Protein AF-A0A9D2WM11-F1 (afdb_monomer)

Solvent-accessible surface area (bac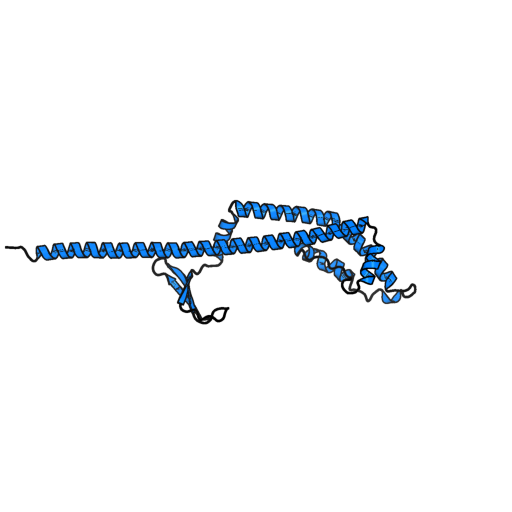kbone atoms only — not comparable to full-atom values): 12790 Å² total; per-residue (Å²): 104,52,80,44,81,44,68,41,89,74,78,63,49,45,27,35,32,35,35,42,47,50,98,88,66,50,81,42,75,69,52,72,43,78,56,76,57,69,71,60,51,52,54,38,27,53,57,52,47,64,35,73,70,47,42,52,51,52,52,51,50,52,53,50,48,51,54,40,52,53,52,40,59,74,30,42,64,38,42,53,51,50,50,53,53,45,52,53,54,48,51,58,70,77,39,68,96,84,68,81,86,62,80,75,81,69,75,61,62,60,59,70,64,62,78,42,76,66,65,41,75,77,62,36,64,68,83,72,71,93,41,85,89,38,67,68,59,44,52,53,49,60,69,71,47,55,66,69,46,50,54,40,35,51,50,36,52,48,38,33,54,51,47,37,50,53,50,51,53,49,53,51,50,53,50,51,36,49,52,51,28,53,51,50,53,47,52,49,53,54,49,52,51,52,53,39,50,51,53,50,52,51,53,52,53,52,52,52,52,52,50,51,52,52,50,51,56,53,54,53,69,76,55,71,83,125

Secondary structure (DSSP, 8-state):
-EEEEEE-TTT--EEEEEEEE-TTS-EEEEEEEE---HHHHHHHHHHHHTSHHHHHHHHHHHHHHHHHHHHHHHHHHHHHHHHHHHHHHHHHHHS-TT-GGGTTS-TTSHHHHSTTTTHHHHHT-----TTTT-HHHHHHHHHHS-HHHHHHHHHHHHHHHHHHHHHHHHHHHHHHHHHHHHHHHHHHHHHHHHHHHHHHHHHHHHHHHHHHHHHHHHHHHH----

Radius of gyration: 34.65 Å; Cα contacts (8 Å, |Δi|>4): 152; chains: 1; bounding box: 65×34×129 Å

Mean predicted aligned error: 13.16 Å

Sequence (226 aa):
MLIEHKRDRLNGQWWTVSYGKDANGEFISGVEKPYFSQQYIENQEILVKNRPEFRKKINSLNQSIEKTNQRIKELSEFHHTFNSITAREYNNWVSPPGTYDRLLDGLTWTTCVDNDADSRWESGRMPQLPYKKEPELSLFLMSIVPKEILDKENAYRRCFTTLANIRTENNQLEQEINEIAKQELNQYAYSARKGATIAWFSLVAVSFLCGGLYFKKYSTLKNPRT

Organism: NCBI:txid182264

Structure (mmCIF, N/CA/C/O backbone):
data_AF-A0A9D2WM11-F1
#
_entry.id   AF-A0A9D2WM11-F1
#
loop_
_atom_site.group_PDB
_atom_site.id
_atom_site.type_symbol
_atom_site.label_atom_id
_atom_site.label_alt_id
_atom_site.label_comp_id
_atom_site.label_asym_id
_atom_site.label_entity_id
_atom_site.label_seq_id
_atom_site.pdbx_PDB_ins_code
_atom_site.Cartn_x
_atom_site.Cartn_y
_atom_site.Cartn_z
_atom_site.occupancy
_atom_site.B_iso_or_equiv
_atom_site.auth_seq_id
_atom_site.auth_comp_id
_atom_site.auth_asym_id
_atom_site.auth_atom_id
_atom_site.pdbx_PDB_model_num
ATOM 1 N N . MET A 1 1 ? -24.058 -16.857 5.114 1.00 79.00 1 MET A N 1
ATOM 2 C CA . MET A 1 1 ? -23.625 -16.140 6.328 1.00 79.00 1 MET A CA 1
ATOM 3 C C . MET A 1 1 ? -24.675 -15.087 6.642 1.00 79.00 1 MET A C 1
ATOM 5 O O . MET A 1 1 ? -25.017 -14.328 5.745 1.00 79.00 1 MET A O 1
ATOM 9 N N . LEU A 1 2 ? -25.241 -15.104 7.849 1.00 82.94 2 LEU A N 1
ATOM 10 C CA . LEU A 1 2 ? -26.156 -14.075 8.347 1.00 82.94 2 LEU A CA 1
ATOM 11 C C . LEU A 1 2 ? -25.335 -13.035 9.117 1.00 82.94 2 LEU A C 1
ATOM 13 O O . LEU A 1 2 ? -24.463 -13.403 9.907 1.00 82.94 2 LEU A O 1
ATOM 17 N N . ILE A 1 3 ? -25.608 -11.757 8.864 1.00 84.69 3 ILE A N 1
ATOM 18 C CA . ILE A 1 3 ? -24.939 -10.626 9.503 1.00 84.69 3 ILE A CA 1
ATOM 19 C C . ILE A 1 3 ? -26.008 -9.751 10.149 1.00 84.69 3 ILE A C 1
ATOM 21 O O . ILE A 1 3 ? -26.892 -9.246 9.462 1.00 84.69 3 ILE A O 1
ATOM 25 N N . GLU A 1 4 ? -25.912 -9.567 11.460 1.00 88.88 4 GLU A N 1
ATOM 26 C CA . GLU A 1 4 ? -26.788 -8.683 12.225 1.00 88.88 4 GLU A CA 1
ATOM 27 C C . GLU A 1 4 ? -25.997 -7.503 12.786 1.00 88.88 4 GLU A C 1
ATOM 29 O O . GLU A 1 4 ? -24.820 -7.629 13.127 1.00 88.88 4 GLU A O 1
ATOM 34 N N . HIS A 1 5 ? -26.650 -6.350 12.923 1.00 86.62 5 HIS A N 1
ATOM 35 C CA . HIS A 1 5 ? -26.060 -5.177 13.556 1.00 86.62 5 HIS A CA 1
ATOM 36 C C . HIS A 1 5 ? -26.697 -4.940 14.920 1.00 86.62 5 HIS A C 1
ATOM 38 O O . HIS A 1 5 ? -27.915 -4.824 15.051 1.00 86.62 5 HIS A O 1
ATOM 44 N N . LYS A 1 6 ? -25.857 -4.829 15.944 1.00 90.06 6 LYS A N 1
ATOM 45 C CA . LYS A 1 6 ? -26.264 -4.612 17.328 1.00 90.06 6 LYS A CA 1
ATOM 46 C C . LYS A 1 6 ? -25.573 -3.378 17.870 1.00 90.06 6 LYS A C 1
ATOM 48 O O . LYS A 1 6 ? -24.360 -3.231 17.758 1.00 90.06 6 LYS A O 1
ATOM 53 N N . ARG A 1 7 ? -26.341 -2.498 18.501 1.00 87.75 7 ARG A N 1
ATOM 54 C CA . ARG A 1 7 ? -25.783 -1.367 19.236 1.00 87.75 7 ARG A CA 1
ATOM 55 C C . ARG A 1 7 ? -25.435 -1.801 20.656 1.00 87.75 7 ARG A C 1
ATOM 57 O O . ARG A 1 7 ? -26.264 -2.388 21.354 1.00 87.75 7 ARG A O 1
ATOM 64 N N . ASP A 1 8 ? -24.213 -1.523 21.077 1.00 85.00 8 ASP A N 1
ATOM 65 C CA . ASP A 1 8 ? -23.767 -1.734 22.446 1.00 85.00 8 ASP A CA 1
ATOM 66 C C . ASP A 1 8 ? -24.541 -0.800 23.379 1.00 85.00 8 ASP A C 1
ATOM 68 O O . ASP A 1 8 ? -24.642 0.406 23.149 1.00 85.00 8 ASP A O 1
ATOM 72 N N . ARG A 1 9 ? -25.119 -1.373 24.434 1.00 79.94 9 ARG A N 1
ATOM 73 C CA . ARG A 1 9 ? -25.955 -0.640 25.390 1.00 79.94 9 ARG A CA 1
ATOM 74 C C . ARG A 1 9 ? -25.135 0.221 26.349 1.00 79.94 9 ARG A C 1
ATOM 76 O O . ARG A 1 9 ? -25.695 1.122 26.961 1.00 79.94 9 ARG A O 1
ATOM 83 N N . LEU A 1 10 ? -23.844 -0.068 26.502 1.00 77.12 10 LEU A N 1
ATOM 84 C CA . LEU A 1 10 ? -22.977 0.563 27.493 1.00 77.12 10 LEU A CA 1
ATOM 85 C C . LEU A 1 10 ? -22.265 1.792 26.929 1.00 77.12 10 LEU A C 1
ATOM 87 O O . LEU A 1 10 ? -22.139 2.790 27.629 1.00 77.12 10 LEU A O 1
ATOM 91 N N . ASN A 1 11 ? -21.811 1.729 25.677 1.00 78.69 11 ASN A N 1
ATOM 92 C CA . ASN A 1 11 ? -21.072 2.822 25.033 1.00 78.69 11 ASN A CA 1
ATOM 93 C C . ASN A 1 11 ? -21.710 3.318 23.721 1.00 78.69 11 ASN A C 1
ATOM 95 O O . ASN A 1 11 ? -21.208 4.261 23.117 1.00 78.69 11 ASN A O 1
ATOM 99 N N . GLY A 1 12 ? -22.808 2.707 23.263 1.00 82.19 12 GLY A N 1
ATOM 100 C CA . GLY A 1 12 ? -23.507 3.116 22.046 1.00 82.19 12 GLY A CA 1
ATOM 101 C C . GLY A 1 12 ? -22.818 2.732 20.731 1.00 82.19 12 GLY A C 1
ATOM 102 O O . GLY A 1 12 ? -23.369 3.079 19.683 1.00 82.19 12 GLY A O 1
ATOM 103 N N . GLN A 1 13 ? -21.674 2.035 20.770 1.00 88.25 13 GLN A N 1
ATOM 104 C CA . GLN A 1 13 ? -20.910 1.573 19.604 1.00 88.25 13 GLN A CA 1
ATOM 105 C C . GLN A 1 13 ? -21.703 0.531 18.808 1.00 88.25 13 GLN A C 1
ATOM 107 O O . GLN A 1 13 ? -22.349 -0.340 19.388 1.00 88.25 13 GLN A O 1
ATOM 112 N N . TRP A 1 14 ? -21.638 0.579 17.480 1.00 90.31 14 TRP A N 1
ATOM 113 C CA . TRP A 1 14 ? -22.225 -0.463 16.637 1.00 90.31 14 TRP A CA 1
ATOM 114 C C . TRP A 1 14 ? -21.294 -1.668 16.529 1.00 90.31 14 TRP A C 1
ATOM 116 O O . TRP A 1 14 ? -20.080 -1.519 16.391 1.00 90.31 14 TRP A O 1
ATOM 126 N N . TRP A 1 15 ? -21.882 -2.857 16.573 1.00 92.56 15 TRP A N 1
ATOM 127 C CA . TRP A 1 15 ? -21.225 -4.148 16.433 1.00 92.56 15 TRP A CA 1
ATOM 128 C C . TRP A 1 15 ? -21.923 -4.960 15.353 1.00 92.56 15 TRP A C 1
ATOM 130 O O . TRP A 1 15 ? -23.140 -4.895 15.188 1.00 92.56 15 TRP A O 1
ATOM 140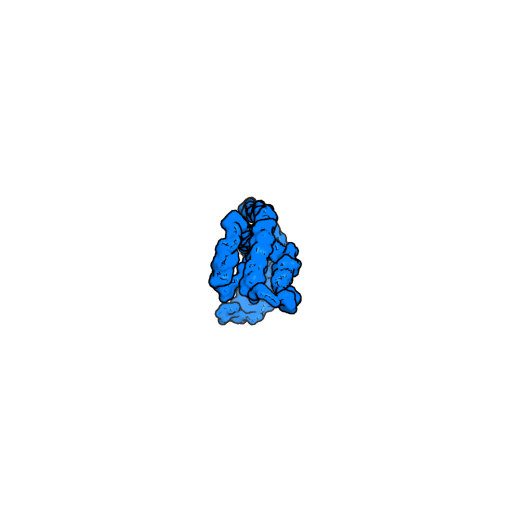 N N . THR A 1 16 ? -21.138 -5.743 14.641 1.00 90.25 16 THR A N 1
ATOM 141 C CA . THR A 1 16 ? -21.574 -6.742 13.682 1.00 90.25 16 THR A CA 1
ATOM 142 C C . THR A 1 16 ? -21.528 -8.104 14.359 1.00 90.25 16 THR A C 1
ATOM 144 O O . THR A 1 16 ? -20.499 -8.475 14.923 1.00 90.25 16 THR A O 1
ATOM 147 N N . VAL A 1 17 ? -22.620 -8.856 14.297 1.00 89.38 17 VAL A N 1
ATOM 148 C CA . VAL A 1 17 ? -22.728 -10.215 14.829 1.00 89.38 17 VAL A CA 1
ATOM 149 C C . VAL A 1 17 ? -22.895 -1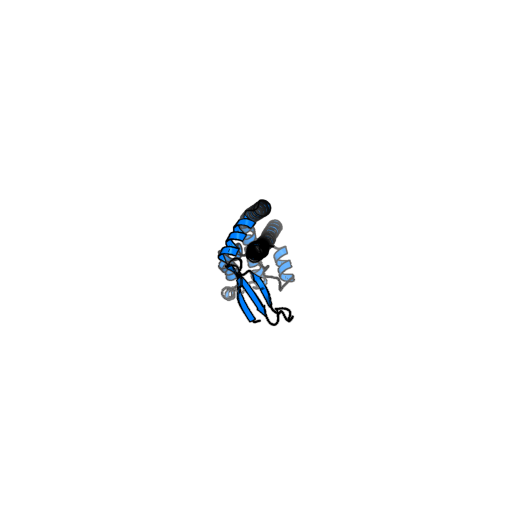1.173 13.659 1.00 89.38 17 VAL A C 1
ATOM 151 O O . VAL A 1 17 ? -23.783 -10.998 12.828 1.00 89.38 17 VAL A O 1
ATOM 154 N N . SER A 1 18 ? -21.998 -12.150 13.557 1.00 88.94 18 SER A N 1
ATOM 155 C CA . SER A 1 18 ? -21.947 -13.072 12.419 1.00 88.94 18 SER A CA 1
ATOM 156 C C . SER A 1 18 ? -22.388 -14.484 12.802 1.00 88.94 18 SER A C 1
ATOM 158 O O . SER A 1 18 ? -21.935 -15.024 13.816 1.00 88.94 18 SER A O 1
ATOM 160 N N . TYR A 1 19 ? -23.223 -15.089 11.951 1.00 88.56 19 TYR A N 1
ATOM 161 C CA . TYR A 1 19 ? -23.716 -16.462 12.080 1.00 88.56 19 TYR A CA 1
ATOM 162 C C . TYR A 1 19 ? -23.621 -17.235 10.752 1.00 88.56 19 TYR A C 1
ATOM 164 O O . TYR A 1 19 ? -23.774 -16.676 9.660 1.00 88.56 19 TYR A O 1
ATOM 172 N N . GLY A 1 20 ? -23.448 -18.552 10.832 1.00 87.88 20 GLY A N 1
ATOM 173 C CA . GLY A 1 20 ? -23.471 -19.465 9.686 1.00 87.88 20 GLY A CA 1
ATOM 174 C C . GLY A 1 20 ? -22.086 -20.006 9.353 1.00 87.88 20 GLY A C 1
ATOM 175 O O . GLY A 1 20 ? -21.262 -20.149 10.241 1.00 87.88 20 GLY A O 1
ATOM 176 N N . LYS A 1 21 ? -21.834 -20.345 8.088 1.00 84.81 21 LYS A N 1
ATOM 177 C CA . LYS A 1 21 ? -20.502 -20.777 7.648 1.00 84.81 21 LYS A CA 1
ATOM 178 C C . LYS A 1 21 ? -19.638 -19.579 7.268 1.00 84.81 21 LYS A C 1
ATOM 180 O O . LYS A 1 21 ? -20.135 -18.675 6.588 1.00 84.81 21 LYS A O 1
ATOM 185 N N . ASP A 1 22 ? -18.389 -19.583 7.715 1.00 83.06 22 ASP A N 1
ATOM 186 C CA . ASP A 1 22 ? -17.365 -18.628 7.307 1.00 83.06 22 ASP A CA 1
ATOM 187 C C . ASP A 1 22 ? -16.819 -18.950 5.898 1.00 83.06 22 ASP A C 1
ATOM 189 O O . ASP A 1 22 ? -17.299 -19.863 5.218 1.00 83.06 22 ASP A O 1
ATOM 193 N N . ALA A 1 23 ? -15.824 -18.182 5.440 1.00 80.88 23 ALA A N 1
ATOM 194 C CA . ALA A 1 23 ? -15.200 -18.373 4.127 1.00 80.88 23 ALA A CA 1
ATOM 195 C C . ALA A 1 23 ? -14.441 -19.710 3.989 1.00 80.88 23 ALA A C 1
ATOM 197 O O . ALA A 1 23 ? -14.234 -20.172 2.870 1.00 80.88 23 ALA A O 1
ATOM 198 N N . ASN A 1 24 ? -14.072 -20.340 5.108 1.00 84.00 24 ASN A N 1
ATOM 199 C CA . ASN A 1 24 ? -13.384 -21.630 5.163 1.00 84.00 24 ASN A CA 1
ATOM 200 C C . ASN A 1 24 ? -14.364 -22.807 5.344 1.00 84.00 24 ASN A C 1
ATOM 202 O O . ASN A 1 24 ? -13.953 -23.966 5.357 1.00 84.00 24 ASN A O 1
ATOM 206 N N . GLY A 1 25 ? -15.666 -22.527 5.457 1.00 84.25 25 GLY A N 1
ATOM 207 C CA . GLY A 1 25 ? -16.713 -23.522 5.669 1.00 84.25 25 GLY A CA 1
ATOM 208 C C . GLY A 1 25 ? -16.950 -23.899 7.136 1.00 84.25 25 GLY A C 1
ATOM 209 O O . GLY A 1 25 ? -17.819 -24.740 7.392 1.00 84.25 25 GLY A O 1
ATOM 210 N N . GLU A 1 26 ? -16.246 -23.276 8.084 1.00 85.62 26 GLU A N 1
ATOM 211 C CA . GLU A 1 26 ? -16.429 -23.473 9.522 1.00 85.62 26 GLU A CA 1
ATOM 212 C C . GLU A 1 26 ? -17.696 -22.773 10.010 1.00 85.62 26 GLU A C 1
ATOM 214 O O . GLU A 1 26 ? -18.025 -21.657 9.602 1.00 85.62 26 GLU A O 1
ATOM 219 N N . PHE A 1 27 ? -18.431 -23.426 10.908 1.00 83.62 27 PHE A N 1
ATOM 220 C CA . PHE A 1 27 ? -19.610 -22.817 11.508 1.00 83.62 27 PHE A CA 1
ATOM 221 C C . PHE A 1 27 ? -19.208 -21.808 12.586 1.00 83.62 27 PHE A C 1
ATOM 223 O O . PHE A 1 27 ? -18.723 -22.169 13.655 1.00 83.62 27 PHE A O 1
ATOM 230 N N . ILE A 1 28 ? -19.494 -20.540 12.317 1.00 82.62 28 ILE A N 1
ATOM 231 C CA . ILE A 1 28 ? -19.406 -19.429 13.255 1.00 82.62 28 ILE A CA 1
ATOM 232 C C . ILE A 1 28 ? -20.789 -19.125 13.836 1.00 82.62 28 ILE A C 1
ATOM 234 O O . ILE A 1 28 ? -21.790 -19.026 13.123 1.00 82.62 28 ILE A O 1
ATOM 238 N N . SER A 1 29 ? -20.854 -18.964 15.156 1.00 84.31 29 SER A N 1
ATOM 239 C CA . SER A 1 29 ? -22.084 -18.622 15.870 1.00 84.31 29 SER A CA 1
ATOM 240 C C . SER A 1 29 ? -21.828 -17.469 16.829 1.00 84.31 29 SER A C 1
ATOM 242 O O . SER A 1 29 ? -21.110 -17.627 17.814 1.00 84.31 29 SER A O 1
ATOM 244 N N . GLY A 1 30 ? -22.431 -16.312 16.549 1.00 83.75 30 GLY A N 1
ATOM 245 C CA . GLY A 1 30 ? -22.456 -15.176 17.469 1.00 83.75 30 GLY A CA 1
ATOM 246 C C . GLY A 1 30 ? -21.130 -14.428 17.604 1.00 83.75 30 GLY A C 1
ATOM 247 O O . GLY A 1 30 ? -20.893 -13.805 18.636 1.00 83.75 30 GLY A O 1
ATOM 248 N N . VAL A 1 31 ? -20.255 -14.476 16.595 1.00 86.19 31 VAL A N 1
ATOM 249 C CA . VAL A 1 31 ? -18.986 -13.733 16.636 1.00 86.19 31 VAL A CA 1
ATOM 250 C C . VAL A 1 31 ? -19.285 -12.239 16.505 1.00 86.19 31 VAL A C 1
ATOM 252 O O . VAL A 1 31 ? -19.716 -11.787 15.443 1.00 86.19 31 VAL A O 1
ATOM 255 N N . GLU A 1 32 ? -19.063 -11.481 17.583 1.00 88.12 32 GLU A N 1
ATOM 256 C CA . GLU A 1 32 ? -19.227 -10.024 17.616 1.00 88.12 32 GLU A CA 1
ATOM 257 C C . GLU A 1 32 ? -17.916 -9.330 17.195 1.00 88.12 32 GLU A C 1
ATOM 259 O O . GLU A 1 32 ? -16.847 -9.618 17.732 1.00 88.12 32 GLU A O 1
ATOM 264 N N . LYS A 1 33 ? -17.986 -8.382 16.256 1.00 89.12 33 LYS A N 1
ATOM 265 C CA . LYS A 1 33 ? -16.882 -7.478 15.888 1.00 89.12 33 LYS A CA 1
ATOM 266 C C . LYS A 1 33 ? -17.391 -6.039 15.862 1.00 89.12 33 LYS A C 1
ATOM 268 O O . LYS A 1 33 ? -18.528 -5.832 15.446 1.00 89.12 33 LYS A O 1
ATOM 273 N N . PRO A 1 34 ? -16.616 -5.036 16.297 1.00 90.38 34 PRO A N 1
ATOM 274 C CA . PRO A 1 34 ? -17.079 -3.658 16.229 1.00 90.38 34 PRO A CA 1
ATOM 275 C C . PRO A 1 34 ? -17.210 -3.231 14.760 1.00 90.38 34 PRO A C 1
ATOM 277 O O . PRO A 1 34 ? -16.409 -3.608 13.905 1.00 90.38 34 PRO A O 1
ATOM 280 N N . TYR A 1 35 ? -18.261 -2.474 14.470 1.00 90.56 35 TYR A N 1
ATOM 281 C CA . TYR A 1 35 ? -18.523 -1.906 13.157 1.00 90.56 35 TYR A CA 1
ATOM 282 C C . TYR A 1 35 ? -18.024 -0.464 13.117 1.00 90.56 35 TYR A C 1
ATOM 284 O O . TYR A 1 35 ? -18.420 0.352 13.950 1.00 90.56 35 TYR A O 1
ATOM 292 N N . PHE A 1 36 ? -17.205 -0.136 12.122 1.00 89.94 36 PHE A N 1
ATOM 293 C CA . PHE A 1 36 ? -16.739 1.223 11.868 1.00 89.94 36 PHE A CA 1
ATOM 294 C C . PHE A 1 36 ? -17.183 1.659 10.476 1.00 89.94 36 PHE A C 1
ATOM 296 O O . PHE A 1 36 ? -17.129 0.873 9.532 1.00 89.94 36 PHE A O 1
ATOM 303 N N . SER A 1 37 ? -17.624 2.911 10.347 1.00 88.38 37 SER A N 1
ATOM 304 C CA . SER A 1 37 ? -17.853 3.501 9.030 1.00 88.38 37 SER A CA 1
ATOM 305 C C . SER A 1 37 ? -16.523 3.681 8.301 1.00 88.38 37 SER A C 1
ATOM 307 O O . SER A 1 37 ? -15.479 3.874 8.928 1.00 88.38 37 SER A O 1
ATOM 309 N N . GLN A 1 38 ? -16.575 3.675 6.971 1.00 90.56 38 GLN A N 1
ATOM 310 C CA . GLN A 1 38 ? -15.392 3.841 6.129 1.00 90.56 38 GLN A CA 1
ATOM 311 C C . GLN A 1 38 ? -14.616 5.128 6.468 1.00 90.56 38 GLN A C 1
ATOM 313 O O . GLN A 1 38 ? -13.410 5.079 6.677 1.00 90.56 38 GLN A O 1
ATOM 318 N N . GLN A 1 39 ? -15.320 6.244 6.676 1.00 92.75 39 GLN A N 1
ATOM 319 C CA . GLN A 1 39 ? -14.716 7.518 7.081 1.00 92.75 39 GLN A CA 1
ATOM 320 C C . GLN A 1 39 ? -13.925 7.427 8.400 1.00 92.75 39 GLN A C 1
ATOM 322 O O . GLN A 1 39 ? -12.912 8.100 8.577 1.00 92.75 39 GLN A O 1
ATOM 327 N N . TYR A 1 40 ? -14.378 6.608 9.355 1.00 91.19 40 TYR A N 1
ATOM 328 C CA . TYR A 1 40 ? -13.685 6.447 10.634 1.00 91.19 40 TYR A CA 1
ATOM 329 C C . TYR A 1 40 ? -12.398 5.629 10.481 1.00 91.19 40 TYR A C 1
ATOM 331 O O . TYR A 1 40 ? -11.389 5.940 11.113 1.00 91.19 40 TYR A O 1
ATOM 339 N N . ILE A 1 41 ? -12.426 4.624 9.601 1.00 92.12 41 ILE A N 1
ATOM 340 C CA . ILE A 1 41 ? -11.250 3.831 9.229 1.00 92.12 41 ILE A CA 1
ATOM 341 C C . ILE A 1 41 ? -10.224 4.726 8.523 1.00 92.12 41 ILE A C 1
ATOM 343 O O . ILE A 1 41 ? -9.074 4.771 8.947 1.00 92.12 41 ILE A O 1
ATOM 347 N N . GLU A 1 42 ? -10.652 5.511 7.533 1.00 92.81 42 GLU A N 1
ATOM 348 C CA . GLU A 1 42 ? -9.791 6.440 6.785 1.00 92.81 42 GLU A CA 1
ATOM 349 C C . GLU A 1 42 ? -9.114 7.473 7.697 1.00 92.81 42 GLU A C 1
ATOM 351 O O . GLU A 1 42 ? -7.919 7.742 7.574 1.00 92.81 42 GLU A O 1
ATOM 356 N N . ASN A 1 43 ? -9.841 8.015 8.678 1.00 95.12 43 ASN A N 1
ATOM 357 C CA . ASN A 1 43 ? -9.257 8.930 9.659 1.00 95.12 43 ASN A CA 1
ATOM 358 C C . ASN A 1 43 ? -8.161 8.258 10.501 1.00 95.12 43 ASN A C 1
ATOM 360 O O . ASN A 1 43 ? -7.123 8.873 10.757 1.00 95.12 43 ASN A O 1
ATOM 364 N N . GLN A 1 44 ? -8.360 7.003 10.916 1.00 94.88 44 GLN A N 1
ATOM 365 C CA . GLN A 1 44 ? -7.330 6.270 11.652 1.00 94.88 44 GLN A CA 1
ATOM 366 C C . GLN A 1 44 ? -6.126 5.948 10.760 1.00 94.88 44 GLN A C 1
ATOM 368 O O . GLN A 1 44 ? -4.986 6.084 11.201 1.00 94.88 44 GLN A O 1
ATOM 373 N N . GLU A 1 45 ? -6.352 5.589 9.498 1.00 95.69 45 GLU A N 1
ATOM 374 C CA . GLU A 1 45 ? -5.280 5.377 8.522 1.00 95.69 45 GLU A CA 1
ATOM 375 C C . GLU A 1 45 ? -4.416 6.630 8.353 1.00 95.69 45 GLU A C 1
ATOM 377 O O . GLU A 1 45 ? -3.192 6.524 8.340 1.00 95.69 45 GLU A O 1
ATOM 382 N N . ILE A 1 46 ? -5.014 7.828 8.321 1.00 95.44 46 ILE A N 1
ATOM 383 C CA . ILE A 1 46 ? -4.268 9.098 8.294 1.00 95.44 46 ILE A CA 1
ATOM 384 C C . ILE A 1 46 ? -3.375 9.240 9.535 1.00 95.44 46 ILE A C 1
ATOM 386 O O . ILE A 1 46 ? -2.224 9.671 9.421 1.00 95.44 46 ILE A O 1
ATOM 390 N N . LEU A 1 47 ? -3.866 8.875 10.722 1.00 95.19 47 LEU A N 1
ATOM 391 C CA . LEU A 1 47 ? -3.077 8.930 11.957 1.00 95.19 47 LEU A CA 1
ATOM 392 C C . LEU A 1 47 ? -1.903 7.943 11.932 1.00 95.19 47 LEU A C 1
ATOM 394 O O . LEU A 1 47 ? -0.786 8.321 12.288 1.00 95.19 47 LEU A O 1
ATOM 398 N N . VAL A 1 48 ? -2.128 6.710 11.470 1.00 95.69 48 VAL A N 1
ATOM 399 C CA . VAL A 1 48 ? -1.079 5.684 11.322 1.00 95.69 48 VAL A CA 1
ATOM 400 C C . VAL A 1 48 ? -0.047 6.113 10.277 1.00 95.69 48 VAL A C 1
ATOM 402 O O . VAL A 1 48 ? 1.152 6.120 10.553 1.00 95.69 48 VAL A O 1
ATOM 405 N N . LYS A 1 49 ? -0.502 6.586 9.112 1.00 94.50 49 LYS A N 1
ATOM 406 C CA . LYS A 1 49 ? 0.346 7.108 8.028 1.00 94.50 49 LYS A CA 1
ATOM 407 C C . LYS A 1 49 ? 1.236 8.259 8.489 1.00 94.50 49 LYS A C 1
ATOM 409 O O . LYS A 1 49 ? 2.337 8.442 7.976 1.00 94.50 49 LYS A O 1
ATOM 414 N N . ASN A 1 50 ? 0.771 9.036 9.466 1.00 94.94 50 ASN A N 1
ATOM 415 C CA . ASN A 1 50 ? 1.494 10.173 10.016 1.00 94.94 50 ASN A CA 1
ATOM 416 C C . ASN A 1 50 ? 2.558 9.820 11.065 1.00 94.94 50 ASN A C 1
ATOM 418 O O . ASN A 1 50 ? 3.268 10.721 11.524 1.00 94.94 50 ASN A O 1
ATOM 422 N N . ARG A 1 51 ? 2.720 8.545 11.427 1.00 95.31 51 ARG A N 1
ATOM 423 C CA . ARG A 1 51 ? 3.777 8.129 12.352 1.00 95.31 51 ARG A CA 1
ATOM 424 C C . ARG A 1 51 ? 5.165 8.239 11.713 1.00 95.31 51 ARG A C 1
ATOM 426 O O . ARG A 1 51 ? 5.288 8.127 10.489 1.00 95.31 51 ARG A O 1
ATOM 433 N N . PRO A 1 52 ? 6.227 8.466 12.508 1.00 95.94 52 PRO A N 1
ATOM 434 C CA . PRO A 1 52 ? 7.576 8.687 11.988 1.00 95.94 52 PRO A CA 1
ATOM 435 C C . PRO A 1 52 ? 8.094 7.565 11.079 1.00 95.94 52 PRO A C 1
ATOM 437 O O . PRO A 1 52 ? 8.736 7.851 10.070 1.00 95.94 52 PRO A O 1
ATOM 440 N N . GLU A 1 53 ? 7.822 6.308 11.419 1.00 94.69 53 GLU A N 1
ATOM 441 C CA . GLU A 1 53 ? 8.248 5.124 10.674 1.00 94.69 53 GLU A CA 1
ATOM 442 C C . GLU A 1 53 ? 7.600 5.050 9.284 1.00 94.69 53 GLU A C 1
ATOM 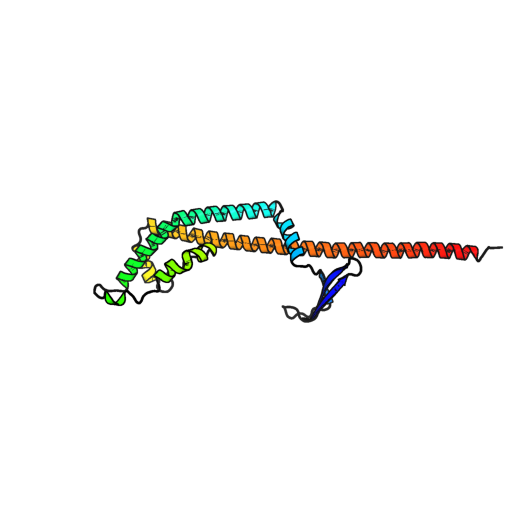444 O O . GLU A 1 53 ? 8.313 4.957 8.279 1.00 94.69 53 GLU A O 1
ATOM 449 N N . PHE A 1 54 ? 6.276 5.215 9.203 1.00 95.06 54 PHE A N 1
ATOM 450 C CA . PHE A 1 54 ? 5.536 5.198 7.940 1.00 95.06 54 PHE A CA 1
ATOM 451 C C . PHE A 1 54 ? 5.863 6.417 7.084 1.00 95.06 54 PHE A C 1
ATOM 453 O O . PHE A 1 54 ? 6.142 6.270 5.895 1.00 95.06 54 PHE A O 1
ATOM 460 N N . ARG A 1 55 ? 5.945 7.614 7.681 1.00 94.56 55 ARG A N 1
ATOM 461 C CA . ARG A 1 55 ? 6.347 8.834 6.961 1.00 94.56 55 ARG A CA 1
ATOM 462 C C . ARG A 1 55 ? 7.723 8.697 6.320 1.00 94.56 55 ARG A C 1
ATOM 464 O O . ARG A 1 55 ? 7.886 9.043 5.152 1.00 94.56 55 ARG A O 1
ATOM 471 N N . LYS A 1 56 ? 8.714 8.186 7.059 1.00 95.62 56 LYS A N 1
ATOM 472 C CA . LYS A 1 56 ? 10.066 7.965 6.522 1.00 95.62 56 LYS A CA 1
ATOM 473 C C . LYS A 1 56 ? 10.046 6.979 5.357 1.00 95.62 56 LYS A C 1
ATOM 475 O O . LYS A 1 56 ? 10.660 7.262 4.330 1.00 95.62 56 LYS A O 1
ATOM 480 N N . LYS A 1 57 ? 9.327 5.861 5.496 1.00 94.69 57 LYS A N 1
ATOM 481 C CA . LYS A 1 57 ? 9.244 4.836 4.448 1.00 94.69 57 LYS A CA 1
ATOM 482 C C . LYS A 1 57 ? 8.530 5.354 3.197 1.00 94.69 57 LYS A C 1
ATOM 484 O O . LYS A 1 57 ? 9.086 5.237 2.111 1.00 94.69 57 LYS A O 1
ATOM 489 N N . ILE A 1 58 ? 7.385 6.022 3.346 1.00 94.44 58 ILE A N 1
ATOM 490 C CA . ILE A 1 58 ? 6.646 6.650 2.236 1.00 94.44 58 ILE A CA 1
ATOM 491 C C . ILE A 1 58 ? 7.526 7.664 1.503 1.00 94.44 58 ILE A C 1
ATOM 493 O O . ILE A 1 58 ? 7.629 7.626 0.279 1.00 94.44 58 ILE A O 1
ATOM 497 N N . ASN A 1 59 ? 8.215 8.541 2.238 1.00 95.25 59 ASN A N 1
ATOM 498 C CA . ASN A 1 59 ? 9.108 9.526 1.628 1.00 95.25 59 ASN A CA 1
ATOM 499 C C . ASN A 1 59 ? 10.269 8.857 0.874 1.00 95.25 59 ASN A C 1
ATOM 501 O O . ASN A 1 59 ? 10.597 9.280 -0.231 1.00 95.25 59 ASN A O 1
ATOM 505 N N . SER A 1 60 ? 10.859 7.797 1.435 1.00 96.00 60 SER A N 1
ATOM 506 C CA . SER A 1 60 ? 11.919 7.014 0.783 1.00 96.00 60 SER A CA 1
ATOM 507 C C . SER A 1 60 ? 11.441 6.348 -0.513 1.00 96.00 60 SER A C 1
ATOM 509 O O . SER A 1 60 ? 12.122 6.415 -1.541 1.00 96.00 60 SER A O 1
ATOM 511 N N . LEU A 1 61 ? 10.248 5.742 -0.492 1.00 94.31 61 LEU A N 1
ATOM 512 C CA . LEU A 1 61 ? 9.643 5.121 -1.671 1.00 94.31 61 LEU A CA 1
ATOM 513 C C . LEU A 1 61 ? 9.341 6.167 -2.747 1.00 94.31 61 LEU A C 1
ATOM 515 O O . LEU A 1 61 ? 9.730 5.977 -3.896 1.00 94.31 61 LEU A O 1
ATOM 519 N N . ASN A 1 62 ? 8.758 7.310 -2.376 1.00 92.50 62 ASN A N 1
ATOM 520 C CA . ASN A 1 62 ? 8.467 8.402 -3.309 1.00 92.50 62 ASN A CA 1
ATOM 521 C C . ASN A 1 62 ? 9.736 8.954 -3.972 1.00 92.50 62 ASN A C 1
ATOM 523 O O . ASN A 1 62 ? 9.776 9.098 -5.193 1.00 92.50 62 ASN A O 1
ATOM 527 N N . GLN A 1 63 ? 10.803 9.178 -3.199 1.00 95.69 63 GLN A N 1
ATOM 528 C CA . GLN A 1 63 ? 12.102 9.579 -3.751 1.00 95.69 63 GLN A CA 1
ATOM 529 C C . GLN A 1 63 ? 12.683 8.519 -4.697 1.00 95.69 63 GLN A C 1
ATOM 531 O O . GLN A 1 63 ? 13.308 8.852 -5.704 1.00 95.69 63 GLN A O 1
ATOM 536 N N . SER A 1 64 ? 12.490 7.235 -4.391 1.00 93.31 64 SER A N 1
ATOM 537 C CA . SER A 1 64 ? 12.961 6.136 -5.241 1.00 93.31 64 SER A CA 1
ATOM 538 C C . SER A 1 64 ? 12.167 6.038 -6.546 1.00 93.31 64 SER A C 1
ATOM 540 O O . SER A 1 64 ? 12.761 5.805 -7.602 1.00 93.31 64 SER A O 1
ATOM 542 N N . ILE A 1 65 ? 10.852 6.278 -6.500 1.00 90.38 65 ILE A N 1
ATOM 543 C CA . ILE A 1 65 ? 9.987 6.390 -7.684 1.00 90.38 65 ILE A CA 1
ATOM 544 C C . ILE A 1 65 ? 10.462 7.546 -8.563 1.00 90.38 65 ILE A C 1
ATOM 546 O O . ILE A 1 65 ? 10.677 7.350 -9.757 1.00 90.38 65 ILE A O 1
ATOM 550 N N . GLU A 1 66 ? 10.672 8.725 -7.979 1.00 91.81 66 GLU A N 1
ATOM 551 C CA . GLU A 1 66 ? 11.108 9.918 -8.707 1.00 91.81 66 GLU A CA 1
ATOM 552 C C . GLU A 1 66 ? 12.451 9.692 -9.414 1.00 91.81 66 GLU A C 1
ATOM 554 O O . GLU A 1 66 ? 12.547 9.869 -10.631 1.00 91.81 66 GLU A O 1
ATOM 559 N N . LYS A 1 67 ? 13.459 9.187 -8.688 1.00 93.69 67 LYS A N 1
ATOM 560 C CA . LYS A 1 67 ? 14.773 8.839 -9.255 1.00 93.69 67 LYS A CA 1
ATOM 561 C C . LYS A 1 67 ? 14.668 7.807 -10.377 1.00 93.69 67 LYS A C 1
ATOM 563 O O . LYS A 1 67 ? 15.327 7.939 -11.407 1.00 93.69 67 LYS A O 1
ATOM 568 N N . THR A 1 68 ? 13.842 6.778 -10.191 1.00 89.19 68 THR A N 1
ATOM 569 C CA . THR A 1 68 ? 13.663 5.723 -11.199 1.00 89.19 68 THR A CA 1
ATOM 570 C C . THR A 1 68 ? 12.972 6.269 -12.447 1.00 89.19 68 THR A C 1
ATOM 572 O O . THR A 1 68 ? 13.414 5.984 -13.557 1.00 89.19 68 THR A O 1
ATOM 575 N N . ASN A 1 69 ? 11.952 7.114 -12.289 1.00 87.00 69 ASN A N 1
ATOM 576 C CA . ASN A 1 69 ? 11.263 7.768 -13.402 1.00 87.00 69 ASN A CA 1
ATOM 577 C C . ASN A 1 69 ? 12.187 8.716 -14.173 1.00 87.00 69 ASN A C 1
ATOM 579 O O . ASN A 1 69 ? 12.156 8.728 -15.402 1.00 87.00 69 ASN A O 1
ATOM 583 N N . GLN A 1 70 ? 13.035 9.480 -13.480 1.00 90.69 70 GLN A N 1
ATOM 584 C CA . GLN A 1 70 ? 14.040 10.317 -14.134 1.00 90.69 70 GLN A CA 1
ATOM 585 C C . GLN A 1 70 ? 15.001 9.464 -14.969 1.00 90.69 70 GLN A C 1
ATOM 587 O O . GLN A 1 70 ? 15.242 9.766 -16.137 1.00 90.69 70 GLN A O 1
ATOM 592 N N . ARG A 1 71 ? 15.464 8.335 -14.420 1.00 89.12 71 ARG A N 1
ATOM 593 C CA . ARG A 1 71 ? 16.337 7.410 -15.147 1.00 89.12 71 ARG A CA 1
ATOM 594 C C . ARG A 1 71 ? 15.653 6.756 -16.351 1.00 89.12 71 ARG A C 1
ATOM 596 O O . ARG A 1 71 ? 16.295 6.561 -17.378 1.00 89.12 71 ARG A O 1
ATOM 603 N N . ILE A 1 72 ? 14.362 6.439 -16.249 1.00 85.88 72 ILE A N 1
ATOM 604 C CA . ILE A 1 72 ? 13.557 5.941 -17.376 1.00 85.88 72 ILE A CA 1
ATOM 605 C C . ILE A 1 72 ? 13.501 6.986 -18.492 1.00 85.88 72 ILE A C 1
ATOM 607 O O . ILE A 1 72 ? 13.701 6.632 -19.652 1.00 85.88 72 ILE A O 1
ATOM 611 N N . LYS A 1 73 ? 13.282 8.265 -18.156 1.00 85.06 73 LYS A N 1
ATOM 612 C CA . LYS A 1 73 ? 13.266 9.357 -19.142 1.00 85.06 73 LYS A CA 1
ATOM 613 C C . LYS A 1 73 ? 14.607 9.481 -19.864 1.00 85.06 73 LYS A C 1
ATOM 615 O O . LYS A 1 73 ? 14.618 9.494 -21.089 1.00 85.06 73 LYS A O 1
ATOM 620 N N . GLU A 1 74 ? 15.720 9.474 -19.131 1.00 89.38 74 GLU A N 1
ATOM 621 C CA . GLU A 1 74 ? 17.078 9.510 -19.708 1.00 89.38 74 GLU A CA 1
ATOM 622 C C . GLU A 1 74 ? 17.364 8.341 -20.662 1.00 89.38 74 GLU A C 1
ATOM 624 O O . GLU A 1 74 ? 18.130 8.479 -21.611 1.00 89.38 74 GLU A O 1
ATOM 629 N N . LEU A 1 75 ? 16.780 7.171 -20.397 1.00 84.62 75 LEU A N 1
ATOM 630 C CA . LEU A 1 75 ? 17.015 5.956 -21.176 1.00 84.62 75 LEU A CA 1
ATOM 631 C C . LEU A 1 75 ? 15.975 5.731 -22.291 1.00 84.62 75 LEU A C 1
ATOM 633 O O . LEU A 1 75 ? 16.160 4.840 -23.117 1.00 84.62 75 LEU A O 1
ATOM 637 N N . SER A 1 76 ? 14.904 6.529 -22.334 1.00 81.50 76 SER A N 1
ATOM 638 C CA . SER A 1 76 ? 13.784 6.355 -23.271 1.00 81.50 76 SER A CA 1
ATOM 639 C C . SER A 1 76 ? 14.194 6.498 -24.739 1.00 81.50 76 SER A C 1
ATOM 641 O O . SER A 1 76 ? 13.766 5.711 -25.579 1.00 81.50 76 SER A O 1
ATOM 643 N N . GLU A 1 77 ? 15.096 7.426 -25.053 1.00 80.31 77 GLU A N 1
ATOM 644 C CA . GLU A 1 77 ? 15.613 7.627 -26.411 1.00 80.31 77 GLU A CA 1
ATOM 645 C C . GLU A 1 77 ? 16.336 6.376 -26.946 1.00 80.31 77 GLU A C 1
ATOM 647 O O . GLU A 1 77 ? 16.167 5.978 -28.104 1.00 80.31 77 GLU A O 1
ATOM 652 N N . PHE A 1 78 ? 17.078 5.684 -26.077 1.00 81.38 78 PHE A N 1
ATOM 653 C CA . PHE A 1 78 ? 17.745 4.430 -26.427 1.00 81.38 78 PHE A CA 1
ATOM 654 C C . PHE A 1 78 ? 16.745 3.297 -26.655 1.00 81.38 78 PHE A C 1
ATOM 656 O O . PHE A 1 78 ? 16.971 2.476 -27.540 1.00 81.38 78 PHE A O 1
ATOM 663 N N . HIS A 1 79 ? 15.625 3.280 -25.926 1.00 82.06 79 HIS A N 1
ATOM 664 C CA . HIS A 1 79 ? 14.535 2.333 -26.169 1.00 82.06 79 HIS A CA 1
ATOM 665 C C . HIS A 1 79 ? 13.903 2.538 -27.554 1.00 82.06 79 HIS A C 1
ATOM 667 O O . HIS A 1 79 ? 13.711 1.580 -28.303 1.00 82.06 79 HIS A O 1
ATOM 673 N N . HIS A 1 80 ? 13.651 3.791 -27.952 1.00 77.06 80 HIS A N 1
ATOM 674 C CA . HIS A 1 80 ? 13.160 4.102 -29.299 1.00 77.06 80 HIS A CA 1
ATOM 675 C C . HIS A 1 80 ? 14.162 3.697 -30.386 1.00 77.06 80 HIS A C 1
ATOM 677 O O . HIS A 1 80 ? 13.769 3.125 -31.403 1.00 77.06 80 HIS A O 1
ATOM 683 N N . THR A 1 81 ? 15.455 3.932 -30.150 1.00 78.25 81 THR A N 1
ATOM 684 C CA . THR A 1 81 ? 16.528 3.538 -31.076 1.00 78.25 81 THR A CA 1
ATOM 685 C C . THR A 1 81 ? 16.660 2.014 -31.180 1.00 78.25 81 THR A C 1
ATOM 687 O O . THR A 1 81 ? 16.803 1.467 -32.270 1.00 78.25 81 THR A O 1
ATOM 690 N N . PHE A 1 82 ? 16.562 1.298 -30.060 1.00 76.88 82 PHE A N 1
ATOM 691 C CA . PHE A 1 82 ? 16.525 -0.163 -30.037 1.00 76.88 82 PHE A CA 1
ATOM 692 C C . PHE A 1 82 ? 15.333 -0.703 -30.842 1.00 76.88 82 PHE A C 1
ATOM 694 O O . PHE A 1 82 ? 15.490 -1.590 -31.687 1.00 76.88 82 PHE A O 1
ATOM 701 N N . ASN A 1 83 ? 14.142 -0.141 -30.623 1.00 75.81 83 ASN A N 1
ATOM 702 C CA . ASN A 1 83 ? 12.937 -0.537 -31.346 1.00 75.81 83 ASN A CA 1
ATOM 703 C C . ASN A 1 83 ? 13.068 -0.249 -32.848 1.00 75.81 83 ASN A C 1
ATOM 705 O O . ASN A 1 83 ? 12.742 -1.113 -33.652 1.00 75.81 83 ASN A O 1
ATOM 709 N N . SER A 1 84 ? 13.595 0.908 -33.254 1.00 77.62 84 SER A N 1
ATOM 710 C CA . SER A 1 84 ? 13.729 1.241 -34.679 1.00 77.62 84 SER A CA 1
ATOM 711 C C . SER A 1 84 ? 14.695 0.308 -35.419 1.00 77.62 84 SER A C 1
ATOM 713 O O . SER A 1 84 ? 14.376 -0.149 -36.520 1.00 77.62 84 SER A O 1
ATOM 715 N N . ILE A 1 85 ? 15.833 -0.045 -34.806 1.00 74.62 85 ILE A N 1
ATOM 716 C CA . ILE A 1 85 ? 16.788 -1.011 -35.372 1.00 74.62 85 ILE A CA 1
ATOM 717 C C . ILE A 1 85 ? 16.132 -2.387 -35.496 1.00 74.62 85 ILE A C 1
ATOM 719 O O . ILE A 1 85 ? 16.139 -2.983 -36.571 1.00 74.62 85 ILE A O 1
ATOM 723 N N . THR A 1 86 ? 15.528 -2.884 -34.416 1.00 69.88 86 THR A N 1
ATOM 724 C CA . THR A 1 86 ? 14.927 -4.225 -34.417 1.00 69.88 86 THR A CA 1
ATOM 725 C C . THR A 1 86 ? 13.729 -4.336 -35.362 1.00 69.88 86 THR A C 1
ATOM 727 O O . THR A 1 86 ? 13.582 -5.371 -36.006 1.00 69.88 86 THR A O 1
ATOM 730 N N . ALA A 1 87 ? 12.929 -3.277 -35.527 1.00 71.50 87 ALA A N 1
ATOM 731 C CA . ALA A 1 87 ? 11.838 -3.228 -36.504 1.00 71.50 87 ALA A CA 1
ATOM 732 C C . ALA A 1 87 ? 12.345 -3.340 -37.943 1.00 71.50 87 ALA A C 1
ATOM 734 O O . ALA A 1 87 ? 11.805 -4.102 -38.745 1.00 71.50 87 ALA A O 1
ATOM 735 N N . ARG A 1 88 ? 13.393 -2.573 -38.272 1.00 73.38 88 ARG A N 1
ATOM 736 C CA . ARG A 1 88 ? 13.980 -2.557 -39.613 1.00 73.38 88 ARG A CA 1
ATOM 737 C C . ARG A 1 88 ? 14.506 -3.935 -39.994 1.00 73.38 88 ARG A C 1
ATOM 739 O O . ARG A 1 88 ? 14.183 -4.434 -41.066 1.00 73.38 88 ARG A O 1
ATOM 746 N N . GLU A 1 89 ? 15.280 -4.557 -39.110 1.00 70.94 89 GLU A N 1
ATOM 747 C CA . GLU A 1 89 ? 15.875 -5.865 -39.396 1.00 70.94 89 GLU A CA 1
ATOM 748 C C . GLU A 1 89 ? 14.844 -6.995 -39.387 1.00 70.94 89 GLU A C 1
ATOM 750 O O . GLU A 1 89 ? 14.946 -7.922 -40.185 1.00 70.94 89 GLU A O 1
ATOM 755 N N . TYR A 1 90 ? 13.802 -6.891 -38.559 1.00 67.69 90 TYR A N 1
ATOM 756 C CA . TYR A 1 90 ? 12.663 -7.801 -38.631 1.00 67.69 90 TYR A CA 1
ATOM 757 C C . TYR A 1 90 ? 11.963 -7.726 -39.995 1.00 67.69 90 TYR A C 1
ATOM 759 O O . TYR A 1 90 ? 11.713 -8.756 -40.618 1.00 67.69 90 TYR A O 1
ATOM 767 N N . ASN A 1 91 ? 11.706 -6.519 -40.508 1.00 66.81 91 ASN A N 1
ATOM 768 C CA . ASN A 1 91 ? 11.085 -6.343 -41.823 1.00 66.81 91 ASN A CA 1
ATOM 769 C C . ASN A 1 91 ? 11.955 -6.913 -42.955 1.00 66.81 91 ASN A C 1
ATOM 771 O O . ASN A 1 91 ? 11.420 -7.547 -43.864 1.00 66.81 91 ASN A O 1
ATOM 775 N N . ASN A 1 92 ? 13.279 -6.750 -42.868 1.00 67.44 92 ASN A N 1
ATOM 776 C CA . ASN A 1 92 ? 14.236 -7.347 -43.807 1.00 67.44 92 ASN A CA 1
ATOM 777 C C . ASN A 1 92 ? 14.267 -8.884 -43.729 1.00 67.44 92 ASN A C 1
ATOM 779 O O . ASN A 1 92 ? 14.517 -9.548 -44.730 1.00 67.44 92 ASN A O 1
ATOM 783 N N . TRP A 1 93 ? 14.032 -9.455 -42.546 1.00 64.38 93 TRP A N 1
ATOM 784 C CA . TRP A 1 93 ? 13.980 -10.903 -42.343 1.00 64.38 93 TRP A CA 1
ATOM 785 C C . TRP A 1 93 ? 12.685 -11.522 -42.886 1.00 64.38 93 TRP A C 1
ATOM 787 O O . TRP A 1 93 ? 12.707 -12.586 -43.501 1.00 64.38 93 TRP A O 1
ATOM 797 N N . VAL A 1 94 ? 11.546 -10.859 -42.662 1.00 63.06 94 VAL A N 1
ATOM 798 C CA . VAL A 1 94 ? 10.214 -11.364 -43.044 1.00 63.06 94 VAL A CA 1
ATOM 799 C C . VAL A 1 94 ? 9.888 -11.099 -44.519 1.00 63.06 94 VAL A C 1
ATOM 801 O O . VAL A 1 94 ? 9.093 -11.831 -45.109 1.00 63.06 94 VAL A O 1
ATOM 804 N N . SER A 1 95 ? 10.510 -10.094 -45.139 1.00 54.03 95 SER A N 1
ATOM 805 C CA . SER A 1 95 ? 10.322 -9.775 -46.558 1.00 54.03 95 SER A CA 1
ATOM 806 C C . SER A 1 95 ? 11.623 -9.994 -47.337 1.00 54.03 95 SER A C 1
ATOM 808 O O . SER A 1 95 ? 12.560 -9.216 -47.163 1.00 54.03 95 SER A O 1
ATOM 810 N N . PRO A 1 96 ? 11.707 -10.987 -48.244 1.00 46.53 96 PRO A N 1
ATOM 811 C CA . PRO A 1 96 ? 12.814 -11.046 -49.190 1.00 46.53 96 PRO A CA 1
ATOM 812 C C . PRO A 1 96 ? 12.801 -9.780 -50.068 1.00 46.53 96 PRO A C 1
ATOM 814 O O . PRO A 1 96 ? 11.731 -9.201 -50.291 1.00 46.53 96 PRO A O 1
ATOM 817 N N . PRO A 1 97 ? 13.951 -9.346 -50.611 1.00 42.50 97 PRO A N 1
ATOM 818 C CA . PRO A 1 97 ? 14.008 -8.176 -51.481 1.00 42.50 97 PRO A CA 1
ATOM 819 C C . PRO A 1 97 ? 13.135 -8.415 -52.726 1.00 42.50 97 PRO A C 1
ATOM 821 O O . PRO A 1 97 ? 13.485 -9.230 -53.576 1.00 42.50 97 PRO A O 1
ATOM 824 N N . GLY A 1 98 ? 11.981 -7.738 -52.822 1.00 44.06 98 GLY A N 1
ATOM 825 C CA . GLY A 1 98 ? 11.100 -7.825 -53.997 1.00 44.06 98 GLY A CA 1
ATOM 826 C C . GLY A 1 98 ? 9.591 -7.652 -53.786 1.00 44.06 98 GLY A C 1
ATOM 827 O O . GLY A 1 98 ? 8.879 -7.493 -54.771 1.00 44.06 98 GLY A O 1
ATOM 828 N N . THR A 1 99 ? 9.066 -7.637 -52.559 1.00 42.03 99 THR A N 1
ATOM 829 C CA . THR A 1 99 ? 7.612 -7.491 -52.318 1.00 42.03 99 THR A CA 1
ATOM 830 C C . THR A 1 99 ? 7.298 -6.277 -51.450 1.00 42.03 99 THR A C 1
ATOM 832 O O . THR A 1 99 ? 7.061 -6.401 -50.253 1.00 42.03 99 THR A O 1
ATOM 835 N N . TYR A 1 100 ? 7.277 -5.092 -52.066 1.00 37.62 100 TYR A N 1
ATOM 836 C CA . TYR A 1 100 ? 6.895 -3.835 -51.405 1.00 37.62 100 TYR A CA 1
ATOM 837 C C . TYR A 1 100 ? 5.371 -3.673 -51.202 1.00 37.62 100 TYR A C 1
ATOM 839 O O . TYR A 1 100 ? 4.952 -2.784 -50.468 1.00 37.62 100 TYR A O 1
ATOM 847 N N . ASP A 1 101 ? 4.540 -4.564 -51.754 1.00 36.81 101 ASP A N 1
ATOM 848 C CA . ASP A 1 101 ? 3.072 -4.408 -51.761 1.00 36.81 101 ASP A CA 1
ATOM 849 C C . ASP A 1 101 ? 2.323 -5.012 -50.559 1.00 36.81 101 ASP A C 1
ATOM 851 O O . ASP A 1 101 ? 1.099 -4.937 -50.497 1.00 36.81 101 ASP A O 1
ATOM 855 N N . ARG A 1 102 ? 3.011 -5.593 -49.564 1.00 38.78 102 ARG A N 1
ATOM 856 C CA . ARG A 1 102 ? 2.355 -6.106 -48.334 1.00 38.78 102 ARG A CA 1
ATOM 857 C C . ARG A 1 102 ? 2.542 -5.223 -47.097 1.00 38.78 102 ARG A C 1
ATOM 859 O O . ARG A 1 102 ? 2.117 -5.597 -46.008 1.00 38.78 102 ARG A O 1
ATOM 866 N N . LEU A 1 103 ? 3.153 -4.048 -47.248 1.00 41.22 103 LEU A N 1
ATOM 867 C CA . LEU A 1 103 ? 3.620 -3.218 -46.129 1.00 41.22 103 LEU A CA 1
ATOM 868 C C . LEU A 1 103 ? 2.543 -2.389 -45.401 1.00 41.22 103 LEU A C 1
ATOM 870 O O . LEU A 1 103 ? 2.894 -1.639 -44.495 1.00 41.22 103 LEU A O 1
ATOM 874 N N . LEU A 1 104 ? 1.253 -2.523 -45.728 1.00 39.19 104 LEU A N 1
ATOM 875 C CA . LEU A 1 104 ? 0.189 -1.733 -45.080 1.00 39.19 104 LEU A CA 1
ATOM 876 C C . LEU A 1 104 ? -0.790 -2.525 -44.198 1.00 39.19 104 LEU A C 1
ATOM 878 O O . LEU A 1 104 ? -1.433 -1.913 -43.352 1.00 39.19 104 LEU A O 1
ATOM 882 N N . ASP A 1 105 ? -0.836 -3.859 -44.281 1.00 36.94 105 ASP A N 1
ATOM 883 C CA . ASP A 1 105 ? -1.763 -4.663 -43.455 1.00 36.94 105 ASP A CA 1
ATOM 884 C C . ASP A 1 105 ? -1.143 -5.186 -42.142 1.00 36.94 105 ASP A C 1
ATOM 886 O O . ASP A 1 105 ? -1.826 -5.766 -41.300 1.00 36.94 105 ASP A O 1
ATOM 890 N N . GLY A 1 106 ? 0.146 -4.928 -41.904 1.00 37.41 106 GLY A N 1
ATOM 891 C CA . GLY A 1 106 ? 0.865 -5.268 -40.666 1.00 37.41 106 GLY A CA 1
ATOM 892 C C . GLY A 1 106 ? 0.760 -4.207 -39.566 1.00 37.41 106 GLY A C 1
ATOM 893 O O . GLY A 1 106 ? 1.717 -3.984 -38.823 1.00 37.41 106 GLY A O 1
ATOM 894 N N . LEU A 1 107 ? -0.386 -3.531 -39.483 1.00 35.28 107 LEU A N 1
ATOM 895 C CA . LEU A 1 107 ? -0.741 -2.426 -38.581 1.00 35.28 107 LEU A CA 1
ATOM 896 C C . LEU A 1 107 ? -0.838 -2.843 -37.092 1.00 35.28 107 LEU A C 1
ATOM 898 O O . LEU A 1 107 ? -1.711 -2.387 -36.362 1.00 35.28 107 LEU A O 1
ATOM 902 N N . THR A 1 108 ? 0.055 -3.717 -36.620 1.00 37.09 108 THR A N 1
ATOM 903 C CA . THR A 1 108 ? 0.132 -4.154 -35.215 1.00 37.09 108 THR A CA 1
ATOM 904 C C . THR A 1 108 ? 1.400 -3.696 -34.490 1.00 37.09 108 THR A C 1
ATOM 906 O O . THR A 1 108 ? 1.466 -3.791 -33.262 1.00 37.09 108 THR A O 1
ATOM 909 N N . TRP A 1 109 ? 2.409 -3.180 -35.207 1.00 35.56 109 TRP A N 1
ATOM 910 C CA . TRP A 1 109 ? 3.658 -2.712 -34.587 1.00 35.56 109 TRP A CA 1
ATOM 911 C C . TRP A 1 109 ? 3.532 -1.279 -34.051 1.00 35.56 109 TRP A C 1
ATOM 913 O O . TRP A 1 109 ? 3.865 -1.027 -32.897 1.00 35.56 109 TRP A O 1
ATOM 923 N N . THR A 1 110 ? 2.938 -0.363 -34.821 1.00 34.28 110 THR A N 1
ATOM 924 C CA . THR A 1 110 ? 2.645 1.019 -34.390 1.00 34.28 110 THR A CA 1
ATOM 925 C C . THR A 1 110 ? 1.582 1.091 -33.295 1.00 34.28 110 THR A C 1
ATOM 927 O O . THR A 1 110 ? 1.690 1.915 -32.393 1.00 34.28 110 THR A O 1
ATOM 930 N N . THR A 1 111 ? 0.620 0.165 -33.254 1.00 32.50 111 THR A N 1
ATOM 931 C CA . THR A 1 111 ? -0.353 0.093 -32.147 1.00 32.50 111 THR A CA 1
ATOM 932 C C . THR A 1 111 ? 0.256 -0.376 -30.824 1.00 32.50 111 THR A C 1
ATOM 934 O O . THR A 1 111 ? -0.368 -0.193 -29.784 1.00 32.50 111 THR A O 1
ATOM 937 N N . CYS A 1 112 ? 1.461 -0.960 -30.827 1.00 34.56 112 CYS A N 1
ATOM 938 C CA . CYS A 1 112 ? 2.222 -1.206 -29.595 1.00 34.56 112 CYS A CA 1
ATOM 939 C C . CYS A 1 112 ? 3.047 0.014 -29.153 1.00 34.56 112 CYS A C 1
ATOM 941 O O . CYS A 1 112 ? 3.468 0.056 -27.997 1.00 34.56 112 CYS A O 1
ATOM 943 N N . VAL A 1 113 ? 3.288 0.961 -30.067 1.00 38.12 113 VAL A N 1
ATOM 944 C CA . VAL A 1 113 ? 4.160 2.129 -29.876 1.00 38.12 113 VAL A CA 1
ATOM 945 C C . VAL A 1 113 ? 3.355 3.383 -29.502 1.00 38.12 113 VAL A C 1
ATOM 947 O O . VAL A 1 113 ? 3.823 4.127 -28.648 1.00 38.12 113 VAL A O 1
ATOM 950 N N . ASP A 1 114 ? 2.129 3.562 -30.017 1.00 33.31 114 ASP A N 1
ATOM 951 C CA . ASP A 1 114 ? 1.356 4.803 -29.804 1.00 33.31 114 ASP A CA 1
ATOM 952 C C . ASP A 1 114 ? 0.141 4.694 -28.860 1.00 33.31 114 ASP A C 1
ATOM 954 O O . ASP A 1 114 ? -0.217 5.681 -28.223 1.00 33.31 114 ASP A O 1
ATOM 958 N N . ASN A 1 115 ? -0.482 3.523 -28.670 1.00 32.56 115 ASN A N 1
ATOM 959 C CA . ASN A 1 115 ? -1.705 3.426 -27.841 1.00 32.56 115 ASN A CA 1
ATOM 960 C C . ASN A 1 115 ? -1.464 3.376 -26.321 1.00 32.56 115 ASN A C 1
ATOM 962 O O . ASN A 1 115 ? -2.410 3.269 -25.540 1.00 32.56 115 ASN A O 1
ATOM 966 N N . ASP A 1 116 ? -0.213 3.471 -25.876 1.00 40.62 116 ASP A N 1
ATOM 967 C CA . ASP A 1 116 ? 0.153 3.232 -24.476 1.00 40.62 116 ASP A CA 1
ATOM 968 C C . ASP A 1 116 ? 1.145 4.249 -23.909 1.00 40.62 116 ASP A C 1
ATOM 970 O O . ASP A 1 116 ? 1.687 4.055 -22.815 1.00 40.62 116 ASP A O 1
ATOM 974 N N . ALA A 1 117 ? 1.339 5.351 -24.638 1.00 40.75 117 ALA A N 1
ATOM 975 C CA . ALA A 1 117 ? 2.301 6.392 -24.314 1.00 40.75 117 ALA A CA 1
ATOM 976 C C . ALA A 1 117 ? 1.949 7.219 -23.061 1.00 40.75 117 ALA A C 1
ATOM 978 O O . ALA A 1 117 ? 2.829 7.892 -22.543 1.00 40.75 117 ALA A O 1
ATOM 979 N N . ASP A 1 118 ? 0.738 7.087 -22.507 1.00 40.25 118 ASP A N 1
ATOM 980 C CA . ASP A 1 118 ? 0.367 7.744 -21.243 1.00 40.25 118 ASP A CA 1
ATOM 981 C C . ASP A 1 118 ? -0.030 6.746 -20.136 1.00 40.25 118 ASP A C 1
ATOM 983 O O . ASP A 1 118 ? 0.386 6.891 -18.988 1.00 40.25 118 ASP A O 1
ATOM 987 N N . SER A 1 119 ? -0.733 5.650 -20.450 1.00 37.03 119 SER A N 1
ATOM 988 C CA . SER A 1 119 ? -1.271 4.737 -19.420 1.00 37.03 119 SER A CA 1
ATOM 989 C C . SER A 1 119 ? -0.291 3.652 -18.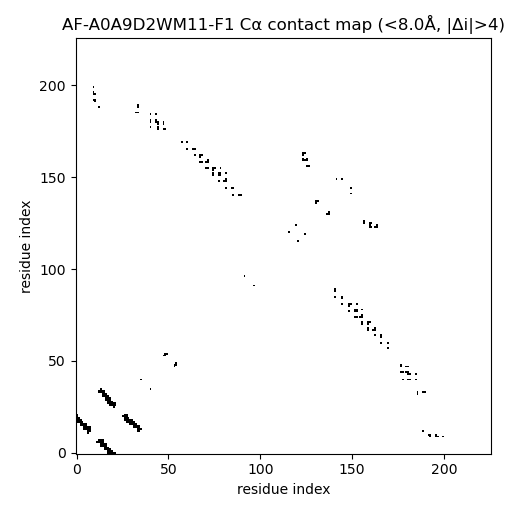939 1.00 37.03 119 SER A C 1
ATOM 991 O O . SER A 1 119 ? -0.353 3.220 -17.781 1.00 37.03 119 SER A O 1
ATOM 993 N N . ARG A 1 120 ? 0.658 3.190 -19.778 1.00 42.44 120 ARG A N 1
ATOM 994 C CA . ARG A 1 120 ? 1.615 2.140 -19.363 1.00 42.44 120 ARG A CA 1
ATOM 995 C C . ARG A 1 120 ? 2.750 2.676 -18.503 1.00 42.44 120 ARG A C 1
ATOM 997 O O . ARG A 1 120 ? 3.162 1.966 -17.581 1.00 42.44 120 ARG A O 1
ATOM 1004 N N . TRP A 1 121 ? 3.195 3.909 -18.739 1.00 42.19 121 TRP A N 1
ATOM 1005 C CA . TRP A 1 121 ? 4.200 4.597 -17.918 1.00 42.19 121 TRP A CA 1
ATOM 1006 C C . TRP A 1 121 ? 3.711 4.773 -16.476 1.00 42.19 121 TRP A C 1
ATOM 1008 O O . TRP A 1 121 ? 4.453 4.546 -15.518 1.00 42.19 121 TRP A O 1
ATOM 1018 N N . GLU A 1 122 ? 2.413 5.034 -16.311 1.00 38.53 122 GLU A N 1
ATOM 1019 C CA . GLU A 1 122 ? 1.749 5.074 -15.009 1.00 38.53 122 GLU A CA 1
ATOM 1020 C C . GLU A 1 122 ? 1.519 3.694 -14.390 1.00 38.53 122 GLU A C 1
ATOM 1022 O O . GLU A 1 122 ? 1.376 3.602 -13.177 1.00 38.53 122 GLU A O 1
ATOM 1027 N N . SER A 1 123 ? 1.572 2.597 -15.154 1.00 40.00 123 SER A N 1
ATOM 1028 C CA . SER A 1 123 ? 1.295 1.232 -14.662 1.00 40.00 123 SER A CA 1
ATOM 1029 C C . SER A 1 123 ? 2.537 0.404 -14.295 1.00 40.00 123 SER A C 1
ATOM 1031 O O . SER A 1 123 ? 2.424 -0.552 -13.529 1.00 40.00 123 SER A O 1
ATOM 1033 N N . GLY A 1 124 ? 3.735 0.780 -14.769 1.00 40.47 124 GLY A N 1
ATOM 1034 C CA . GLY A 1 124 ? 4.987 0.080 -14.436 1.00 40.47 124 GLY A CA 1
ATOM 1035 C C . GLY A 1 124 ? 5.086 -1.308 -15.075 1.00 40.47 124 GLY A C 1
ATOM 1036 O O . GLY A 1 124 ? 5.910 -2.131 -14.678 1.00 40.47 124 GLY A O 1
ATOM 1037 N N . ARG A 1 125 ? 4.233 -1.593 -16.064 1.00 43.66 125 ARG A N 1
ATOM 1038 C CA . ARG A 1 125 ? 4.263 -2.844 -16.817 1.00 43.66 125 ARG A CA 1
ATOM 1039 C C . ARG A 1 125 ? 5.493 -2.868 -17.716 1.00 43.66 125 ARG A C 1
ATOM 1041 O O . ARG A 1 125 ? 5.696 -1.970 -18.527 1.00 43.66 125 ARG A O 1
ATOM 1048 N N . MET A 1 126 ? 6.294 -3.922 -17.573 1.00 44.84 126 MET A N 1
ATOM 1049 C CA . MET A 1 126 ? 7.482 -4.152 -18.390 1.00 44.84 126 MET A CA 1
ATOM 1050 C C . MET A 1 126 ? 7.098 -4.202 -19.881 1.00 44.84 126 MET A C 1
ATOM 1052 O O . MET A 1 126 ? 6.213 -4.988 -20.241 1.00 44.84 126 MET A O 1
ATOM 1056 N N . PRO A 1 127 ? 7.769 -3.435 -20.761 1.00 49.75 127 PRO A N 1
ATOM 1057 C CA . PRO A 1 127 ? 7.625 -3.600 -22.202 1.00 49.75 127 PRO A CA 1
ATOM 1058 C C . PRO A 1 127 ? 8.018 -5.033 -22.576 1.00 49.75 127 PRO A C 1
ATOM 1060 O O . PRO A 1 127 ? 9.168 -5.453 -22.378 1.00 49.75 127 PRO A O 1
ATOM 1063 N N . GLN A 1 128 ? 7.061 -5.827 -23.061 1.00 47.12 128 GLN A N 1
ATOM 1064 C CA . GLN A 1 128 ? 7.369 -7.188 -23.486 1.00 47.12 128 GLN A CA 1
ATOM 1065 C C . GLN A 1 128 ? 8.311 -7.133 -24.689 1.00 47.12 128 GLN A C 1
ATOM 1067 O O . GLN A 1 128 ? 8.099 -6.351 -25.611 1.00 47.12 128 GLN A O 1
ATOM 1072 N N . LEU A 1 129 ? 9.360 -7.964 -24.678 1.00 46.94 129 LEU A N 1
ATOM 1073 C CA . LEU A 1 129 ? 10.093 -8.236 -25.912 1.00 46.94 129 LEU A CA 1
ATOM 1074 C C . LEU A 1 129 ? 9.092 -8.829 -26.913 1.00 46.94 129 LEU A C 1
ATOM 1076 O O . LEU A 1 129 ? 8.400 -9.784 -26.540 1.00 46.94 129 LEU A O 1
ATOM 1080 N N . PRO A 1 130 ? 9.028 -8.332 -28.159 1.00 48.41 130 PRO A N 1
ATOM 1081 C CA . PRO A 1 130 ? 8.092 -8.849 -29.159 1.00 48.41 130 PRO A CA 1
ATOM 1082 C C . PRO A 1 130 ? 8.279 -10.351 -29.453 1.00 48.41 130 PRO A C 1
ATOM 1084 O O . PRO A 1 130 ? 7.383 -11.001 -29.978 1.00 48.41 130 PRO A O 1
ATOM 1087 N N . TYR A 1 131 ? 9.428 -10.926 -29.080 1.00 50.84 131 TYR A N 1
ATOM 1088 C CA . TYR A 1 131 ? 9.944 -12.174 -29.648 1.00 50.84 131 TYR A CA 1
ATOM 1089 C C . TYR A 1 131 ? 9.928 -13.374 -28.690 1.00 50.84 131 TYR A C 1
ATOM 1091 O O . TYR A 1 131 ? 10.633 -14.355 -28.905 1.00 50.84 131 TYR A O 1
ATOM 1099 N N . LYS A 1 132 ? 9.102 -13.353 -27.633 1.00 47.44 132 LYS A N 1
ATOM 1100 C CA . LYS A 1 132 ? 9.015 -14.466 -26.657 1.00 47.44 132 LYS A CA 1
ATOM 1101 C C . LYS A 1 132 ? 8.650 -15.829 -27.268 1.00 47.44 132 LYS A C 1
ATOM 1103 O O . LYS A 1 132 ? 8.857 -16.846 -26.615 1.00 47.44 132 LYS A O 1
ATOM 1108 N N . LYS A 1 133 ? 8.076 -15.846 -28.472 1.00 54.28 133 LYS A N 1
ATOM 1109 C CA . LYS A 1 133 ? 7.655 -17.062 -29.180 1.00 54.28 133 LYS A CA 1
ATOM 1110 C C . LYS A 1 133 ? 8.700 -17.585 -30.178 1.00 54.28 133 LYS A C 1
ATOM 1112 O O . LYS A 1 133 ? 8.550 -18.710 -30.634 1.00 54.28 133 LYS A O 1
ATOM 1117 N N . GLU A 1 134 ? 9.752 -16.815 -30.473 1.00 60.53 134 GLU A N 1
ATOM 1118 C CA . GLU A 1 134 ? 10.762 -17.135 -31.495 1.00 60.53 134 GLU A CA 1
ATOM 1119 C C . GLU A 1 134 ? 12.182 -16.813 -30.978 1.00 60.53 134 GLU A C 1
ATOM 1121 O O . GLU A 1 134 ? 12.710 -15.719 -31.205 1.00 60.53 134 GLU A O 1
ATOM 1126 N N . PRO A 1 135 ? 12.817 -17.741 -30.237 1.00 60.41 135 PRO A N 1
ATOM 1127 C CA . PRO A 1 135 ? 14.103 -17.492 -29.580 1.00 60.41 135 PRO A CA 1
ATOM 1128 C C . PRO A 1 135 ? 15.253 -17.243 -30.568 1.00 60.41 135 PRO A C 1
ATOM 1130 O O . PRO A 1 135 ? 16.138 -16.438 -30.284 1.00 60.41 135 PRO A O 1
ATOM 1133 N N . GLU A 1 136 ? 15.224 -17.879 -31.739 1.00 60.00 136 GLU A N 1
ATOM 1134 C CA . GLU A 1 136 ? 16.236 -17.716 -32.791 1.00 60.00 136 GLU A CA 1
ATOM 1135 C C . GLU A 1 136 ? 16.202 -16.309 -33.406 1.00 60.00 136 GLU A C 1
ATOM 1137 O O . GLU A 1 136 ? 17.242 -15.665 -33.544 1.00 60.00 136 GLU A O 1
ATOM 1142 N N . LEU A 1 137 ? 15.001 -15.782 -33.669 1.00 61.84 137 LEU A N 1
ATOM 1143 C CA . LEU A 1 137 ? 14.802 -14.409 -34.134 1.00 61.84 137 LEU A CA 1
ATOM 1144 C C . LEU A 1 137 ? 15.272 -13.395 -33.085 1.00 61.84 137 LEU A C 1
ATOM 1146 O O . LEU A 1 137 ? 15.922 -12.404 -33.416 1.00 61.84 137 LEU A O 1
ATOM 1150 N N . SER A 1 138 ? 14.992 -13.654 -31.805 1.00 60.12 138 SER A N 1
ATOM 1151 C CA . SER A 1 138 ? 15.472 -12.796 -30.720 1.00 60.12 138 SER A CA 1
ATOM 1152 C C . SER A 1 138 ? 17.002 -12.748 -30.661 1.00 60.12 138 SER A C 1
ATOM 1154 O O . SER A 1 138 ? 17.559 -11.672 -30.459 1.00 60.12 138 SER A O 1
ATOM 1156 N N . LEU A 1 139 ? 17.686 -13.885 -30.835 1.00 62.81 139 LEU A N 1
ATOM 1157 C CA . LEU A 1 139 ? 19.152 -13.950 -30.856 1.00 62.81 139 LEU A CA 1
ATOM 1158 C C . LEU A 1 139 ? 19.735 -13.204 -32.061 1.00 62.81 139 LEU A C 1
ATOM 1160 O O . LEU A 1 139 ? 20.686 -12.440 -31.902 1.00 62.81 139 LEU A O 1
ATOM 1164 N N . PHE A 1 140 ? 19.132 -13.373 -33.241 1.00 66.88 140 PHE A N 1
ATOM 1165 C CA . PHE A 1 140 ? 19.517 -12.647 -34.449 1.00 66.88 140 PHE A CA 1
ATOM 1166 C C . PHE A 1 140 ? 19.380 -11.132 -34.262 1.00 66.88 140 PHE A C 1
ATOM 1168 O O . PHE A 1 140 ? 20.366 -10.409 -34.395 1.00 66.88 140 PHE A O 1
ATOM 1175 N N . LEU A 1 141 ? 18.204 -10.645 -33.859 1.00 64.06 141 LEU A N 1
ATOM 1176 C CA . LEU A 1 141 ? 17.962 -9.211 -33.671 1.00 64.06 141 LEU A CA 1
ATOM 1177 C C . LEU A 1 141 ? 18.876 -8.605 -32.596 1.00 64.06 141 LEU A C 1
ATOM 1179 O O . LEU A 1 141 ? 19.388 -7.503 -32.779 1.00 64.06 141 LEU A O 1
ATOM 1183 N N . MET A 1 142 ? 19.148 -9.332 -31.506 1.00 66.00 142 MET A N 1
ATOM 1184 C CA . MET A 1 142 ? 20.095 -8.890 -30.474 1.00 66.00 142 MET A CA 1
ATOM 1185 C C . MET A 1 142 ? 21.547 -8.837 -30.968 1.00 66.00 142 MET A C 1
ATOM 1187 O O . MET A 1 142 ? 22.318 -8.037 -30.445 1.00 66.00 142 MET A O 1
ATOM 1191 N N . SER A 1 143 ? 21.926 -9.646 -31.963 1.00 69.50 143 SER A N 1
ATOM 1192 C CA . SER A 1 143 ? 23.286 -9.645 -32.522 1.00 69.50 143 SER A CA 1
ATOM 1193 C C . SER A 1 143 ? 23.583 -8.455 -33.445 1.00 69.50 143 SER A C 1
ATOM 1195 O O . SER A 1 143 ? 24.747 -8.103 -33.624 1.00 69.50 143 SER A O 1
ATOM 1197 N N . ILE A 1 144 ? 22.546 -7.823 -34.007 1.00 73.19 144 ILE A N 1
ATOM 1198 C CA . ILE A 1 144 ? 22.677 -6.698 -34.954 1.00 73.19 144 ILE A CA 1
ATOM 1199 C C . ILE A 1 144 ? 22.676 -5.350 -34.229 1.00 73.19 144 ILE A C 1
ATOM 1201 O O . ILE A 1 144 ? 23.235 -4.366 -34.714 1.00 73.19 144 ILE A O 1
ATOM 1205 N N . VAL A 1 145 ? 22.047 -5.290 -33.054 1.00 71.38 145 VAL A N 1
ATOM 1206 C CA . VAL A 1 145 ? 22.003 -4.074 -32.244 1.00 71.38 145 VAL A CA 1
ATOM 1207 C C . VAL A 1 145 ? 23.395 -3.795 -31.658 1.00 71.38 145 VAL A C 1
ATOM 1209 O O . VAL A 1 145 ? 23.966 -4.666 -30.997 1.00 71.38 145 VAL A O 1
ATOM 1212 N N . PRO A 1 146 ? 23.940 -2.573 -31.821 1.00 85.56 146 PRO A N 1
ATOM 1213 C CA . PRO A 1 146 ? 25.187 -2.179 -31.179 1.00 85.56 146 PRO A CA 1
ATOM 1214 C C . PRO A 1 146 ? 25.153 -2.424 -29.669 1.00 85.56 146 PRO A C 1
ATOM 1216 O O . PRO A 1 146 ? 24.184 -2.069 -28.994 1.00 85.56 146 PRO A O 1
ATOM 1219 N N . LYS A 1 147 ? 26.245 -2.973 -29.124 1.00 77.75 147 LYS A N 1
ATOM 1220 C CA . LYS A 1 147 ? 26.341 -3.338 -27.702 1.00 77.75 147 LYS A CA 1
ATOM 1221 C C . LYS A 1 147 ? 25.967 -2.187 -26.762 1.00 77.75 147 LYS A C 1
ATOM 1223 O O . LYS A 1 147 ? 25.280 -2.413 -25.776 1.00 77.75 147 LYS A O 1
ATOM 1228 N N . GLU A 1 148 ? 26.359 -0.958 -27.093 1.00 84.81 148 GLU A N 1
ATOM 1229 C CA . GLU A 1 148 ? 26.013 0.228 -26.303 1.00 84.81 148 GLU A CA 1
ATOM 1230 C C . GLU A 1 148 ? 24.494 0.445 -26.199 1.00 84.81 148 GLU A C 1
ATOM 1232 O O . GLU A 1 148 ? 23.978 0.678 -25.107 1.00 84.81 148 GLU A O 1
ATOM 1237 N N . ILE A 1 149 ? 23.761 0.304 -27.307 1.00 80.38 149 ILE A N 1
ATOM 1238 C CA . ILE A 1 149 ? 22.298 0.445 -27.338 1.00 80.38 149 ILE A CA 1
ATOM 1239 C C . ILE A 1 149 ? 21.647 -0.703 -26.563 1.00 80.38 149 ILE A C 1
ATOM 1241 O O . ILE A 1 149 ? 20.723 -0.477 -25.782 1.00 80.38 149 ILE A O 1
ATOM 1245 N N . LEU A 1 150 ? 22.165 -1.924 -26.719 1.00 74.81 150 LEU A N 1
ATOM 1246 C CA . LEU A 1 150 ? 21.678 -3.097 -25.995 1.00 74.81 150 LEU A CA 1
ATOM 1247 C C . LEU A 1 150 ? 21.875 -2.960 -24.473 1.00 74.81 150 LEU A C 1
ATOM 1249 O O . LEU A 1 150 ? 20.970 -3.273 -23.699 1.00 74.81 150 LEU A O 1
ATOM 1253 N N . ASP A 1 151 ? 23.025 -2.453 -24.027 1.00 78.25 151 ASP A N 1
ATOM 1254 C CA . ASP A 1 151 ? 23.317 -2.217 -22.609 1.00 78.25 151 ASP A CA 1
ATOM 1255 C C . ASP A 1 151 ? 22.384 -1.145 -22.012 1.00 78.25 151 ASP A C 1
ATOM 1257 O O . ASP A 1 151 ? 21.895 -1.297 -20.886 1.00 78.25 151 ASP A O 1
ATOM 1261 N N . LYS A 1 152 ? 22.072 -0.087 -22.775 1.00 83.44 152 LYS A N 1
ATOM 1262 C CA . LYS A 1 152 ? 21.122 0.966 -22.372 1.00 83.44 152 LYS A CA 1
ATOM 1263 C C . LYS A 1 152 ? 19.678 0.468 -22.332 1.00 83.44 152 LYS A C 1
ATOM 1265 O O . LYS A 1 152 ? 18.979 0.764 -21.366 1.00 83.44 152 LYS A O 1
ATOM 1270 N N . GLU A 1 153 ? 19.256 -0.341 -23.300 1.00 80.06 153 GLU A N 1
ATOM 1271 C CA . GLU A 1 153 ? 17.940 -0.994 -23.312 1.00 80.06 153 GLU A CA 1
ATOM 1272 C C . GLU A 1 153 ? 17.781 -1.960 -22.125 1.00 80.06 153 GLU A C 1
ATOM 1274 O O . GLU A 1 153 ? 16.752 -1.989 -21.446 1.00 80.06 153 GLU A O 1
ATOM 1279 N N . ASN A 1 154 ? 18.829 -2.720 -21.799 1.00 76.69 154 ASN A N 1
ATOM 1280 C CA . ASN A 1 154 ? 18.837 -3.575 -20.614 1.00 76.69 154 ASN A CA 1
ATOM 1281 C C . ASN A 1 154 ? 18.715 -2.757 -19.321 1.00 76.69 154 ASN A C 1
ATOM 1283 O O . ASN A 1 154 ? 17.983 -3.150 -18.409 1.00 76.69 154 ASN A O 1
ATOM 1287 N N . ALA A 1 155 ? 19.400 -1.614 -19.231 1.00 76.81 155 ALA A N 1
ATOM 1288 C CA . ALA A 1 155 ? 19.258 -0.698 -18.104 1.00 76.81 155 ALA A CA 1
ATOM 1289 C C . ALA A 1 155 ? 17.838 -0.108 -18.023 1.00 76.81 155 ALA A C 1
ATOM 1291 O O . ALA A 1 155 ? 17.259 -0.086 -16.937 1.00 76.81 155 ALA A O 1
ATOM 1292 N N . TYR A 1 156 ? 17.255 0.286 -19.160 1.00 80.38 156 TYR A N 1
ATOM 1293 C CA . TYR A 1 156 ? 15.885 0.796 -19.263 1.00 80.38 156 TYR A CA 1
ATOM 1294 C C . TYR A 1 156 ? 14.886 -0.225 -18.707 1.00 80.38 156 TYR A C 1
ATOM 1296 O O . TYR A 1 156 ? 14.123 0.075 -17.789 1.00 80.38 156 TYR A O 1
ATOM 1304 N N . ARG A 1 157 ? 14.974 -1.483 -19.156 1.00 74.88 157 ARG A N 1
ATOM 1305 C CA . ARG A 1 157 ? 14.138 -2.593 -18.664 1.00 74.88 157 ARG A CA 1
ATOM 1306 C C . ARG A 1 157 ? 14.286 -2.829 -17.164 1.00 74.88 157 ARG A C 1
ATOM 1308 O O . ARG A 1 157 ? 13.281 -3.000 -16.477 1.00 74.88 157 ARG A O 1
ATOM 1315 N N . ARG A 1 158 ? 15.519 -2.814 -16.639 1.00 77.12 158 ARG A N 1
ATOM 1316 C CA . ARG A 1 158 ? 15.768 -2.960 -15.193 1.00 77.12 158 ARG A CA 1
ATOM 1317 C C . ARG A 1 158 ? 15.093 -1.850 -14.393 1.00 77.12 158 ARG A C 1
ATOM 1319 O O . ARG A 1 158 ? 14.538 -2.146 -13.341 1.00 77.12 158 ARG A O 1
ATOM 1326 N N . CYS A 1 159 ? 15.083 -0.610 -14.885 1.00 80.38 159 CYS A N 1
ATOM 1327 C CA . CYS A 1 159 ? 14.382 0.488 -14.218 1.00 80.38 159 CYS A CA 1
ATOM 1328 C C . CYS A 1 159 ? 12.872 0.232 -14.097 1.00 80.38 159 CYS A C 1
ATOM 1330 O O . CYS A 1 159 ? 12.316 0.475 -13.030 1.00 80.38 159 CYS A O 1
ATOM 1332 N N . PHE A 1 160 ? 12.216 -0.325 -15.122 1.00 78.94 160 PHE A N 1
ATOM 1333 C CA . PHE A 1 160 ? 10.799 -0.707 -15.022 1.00 78.94 160 PHE A CA 1
ATOM 1334 C C . PHE A 1 160 ? 10.559 -1.829 -14.013 1.00 78.94 160 PHE A C 1
ATOM 1336 O O . PHE A 1 160 ? 9.612 -1.748 -13.233 1.00 78.94 160 PHE A O 1
ATOM 1343 N N . THR A 1 161 ? 11.429 -2.842 -13.971 1.00 77.81 161 THR A N 1
ATOM 1344 C CA . THR A 1 161 ? 11.355 -3.893 -12.944 1.00 77.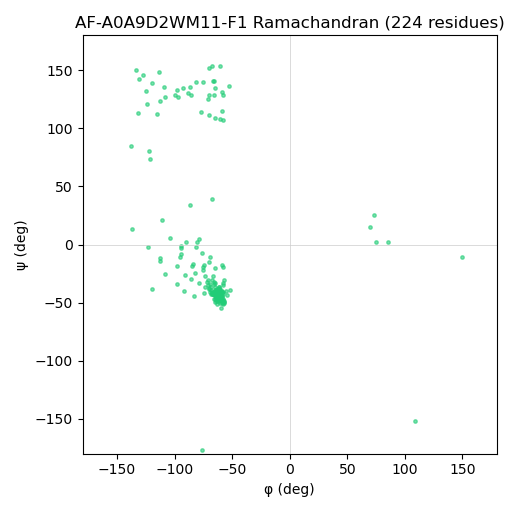81 161 THR A CA 1
ATOM 1345 C C . THR A 1 161 ? 11.495 -3.303 -11.541 1.00 77.81 161 THR A C 1
ATOM 1347 O O . THR A 1 161 ? 10.710 -3.620 -10.650 1.00 77.81 161 THR A O 1
ATOM 1350 N N . THR A 1 162 ? 12.456 -2.398 -11.346 1.00 79.31 162 THR A N 1
ATOM 1351 C CA . THR A 1 162 ? 12.639 -1.686 -10.078 1.00 79.31 162 THR A CA 1
ATOM 1352 C C . THR A 1 162 ? 11.397 -0.875 -9.711 1.00 79.31 162 THR A C 1
ATOM 1354 O O . THR A 1 162 ? 10.928 -0.969 -8.580 1.00 79.31 162 THR A O 1
ATOM 1357 N N . LEU A 1 163 ? 10.810 -0.138 -10.658 1.00 84.44 163 LEU A N 1
ATOM 1358 C CA . LEU A 1 163 ? 9.593 0.642 -10.426 1.00 84.44 163 LEU A CA 1
ATOM 1359 C C . LEU A 1 163 ? 8.401 -0.247 -10.034 1.00 84.44 163 LEU A C 1
ATOM 1361 O O . LEU A 1 163 ? 7.657 0.094 -9.115 1.00 84.44 163 LEU A O 1
ATOM 1365 N N . ALA A 1 164 ? 8.236 -1.399 -10.690 1.00 79.06 164 ALA A N 1
ATOM 1366 C CA . ALA A 1 164 ? 7.196 -2.371 -10.358 1.00 79.06 164 ALA A CA 1
ATOM 1367 C C . ALA A 1 164 ? 7.364 -2.933 -8.935 1.00 79.06 164 ALA A C 1
ATOM 1369 O O . ALA A 1 164 ? 6.387 -3.031 -8.187 1.00 79.06 164 ALA A O 1
ATOM 1370 N N . ASN A 1 165 ? 8.601 -3.237 -8.532 1.00 82.38 165 ASN A N 1
ATOM 1371 C CA . ASN A 1 165 ? 8.907 -3.696 -7.177 1.00 82.38 165 ASN A CA 1
ATOM 1372 C C . ASN A 1 165 ? 8.606 -2.611 -6.134 1.00 82.38 165 ASN A C 1
ATOM 1374 O O . ASN A 1 165 ? 7.926 -2.894 -5.151 1.00 82.38 165 ASN A O 1
ATOM 1378 N N . ILE A 1 166 ? 9.027 -1.363 -6.380 1.00 87.31 166 ILE A N 1
ATOM 1379 C CA . ILE A 1 166 ? 8.760 -0.230 -5.476 1.00 87.31 166 ILE A CA 1
ATOM 1380 C C . ILE A 1 166 ? 7.251 -0.009 -5.303 1.00 87.31 166 ILE A C 1
ATOM 1382 O O . ILE A 1 166 ? 6.780 0.251 -4.200 1.00 87.31 166 ILE A O 1
ATOM 1386 N N . ARG A 1 167 ? 6.462 -0.142 -6.374 1.00 86.25 167 ARG A N 1
ATOM 1387 C CA . ARG A 1 167 ? 4.998 -0.016 -6.292 1.00 86.25 167 ARG A CA 1
ATOM 1388 C C . ARG A 1 167 ? 4.340 -1.173 -5.560 1.00 86.25 167 ARG A C 1
ATOM 1390 O O . ARG A 1 167 ? 3.390 -0.953 -4.820 1.00 86.25 167 ARG A O 1
ATOM 1397 N N . THR A 1 168 ? 4.855 -2.386 -5.741 1.00 87.00 168 THR A N 1
ATOM 1398 C CA . THR A 1 168 ? 4.408 -3.548 -4.964 1.00 87.00 168 THR A CA 1
ATOM 1399 C C . THR A 1 168 ? 4.658 -3.312 -3.476 1.00 87.00 168 THR A C 1
ATOM 1401 O O . THR A 1 168 ? 3.756 -3.519 -2.671 1.00 87.00 168 THR A O 1
ATOM 1404 N N . GLU A 1 169 ? 5.836 -2.794 -3.121 1.00 90.50 169 GLU A N 1
ATOM 1405 C CA . GLU A 1 169 ? 6.162 -2.421 -1.743 1.00 90.50 169 GLU A CA 1
ATOM 1406 C C . GLU A 1 169 ? 5.257 -1.294 -1.219 1.00 90.50 169 GLU A C 1
ATOM 1408 O O . GLU A 1 169 ? 4.800 -1.353 -0.079 1.00 90.50 169 GLU A O 1
ATOM 1413 N N . ASN A 1 170 ? 4.939 -0.293 -2.045 1.00 90.88 170 ASN A N 1
ATOM 1414 C CA . ASN A 1 170 ? 4.029 0.783 -1.655 1.00 90.88 170 ASN A CA 1
ATOM 1415 C C . ASN A 1 170 ? 2.603 0.267 -1.389 1.00 90.88 170 ASN A C 1
ATOM 1417 O O . ASN A 1 170 ? 2.004 0.614 -0.377 1.00 90.88 170 ASN A O 1
ATOM 1421 N N . ASN A 1 171 ? 2.087 -0.625 -2.239 1.00 90.31 171 ASN A N 1
ATOM 1422 C CA . ASN A 1 171 ? 0.775 -1.246 -2.036 1.00 90.31 171 ASN A CA 1
ATOM 1423 C C . ASN A 1 171 ? 0.746 -2.114 -0.767 1.00 90.31 171 ASN A C 1
ATOM 1425 O O . ASN A 1 171 ? -0.239 -2.103 -0.033 1.00 90.31 171 ASN A O 1
ATOM 1429 N N . GLN A 1 172 ? 1.827 -2.851 -0.491 1.00 93.88 172 GLN A N 1
ATOM 1430 C CA . GLN A 1 172 ? 1.967 -3.610 0.755 1.00 93.88 172 GLN A CA 1
ATOM 1431 C C . GLN A 1 172 ? 1.971 -2.686 1.975 1.00 93.88 172 GLN A C 1
ATOM 1433 O O . GLN A 1 172 ? 1.334 -2.996 2.976 1.00 93.88 172 GLN A O 1
ATOM 1438 N N . LEU A 1 173 ? 2.633 -1.529 1.881 1.00 94.06 173 LEU A N 1
ATOM 1439 C CA . LEU A 1 173 ? 2.648 -0.535 2.950 1.00 94.06 173 LEU A CA 1
ATOM 1440 C C . LEU A 1 173 ? 1.256 0.055 3.213 1.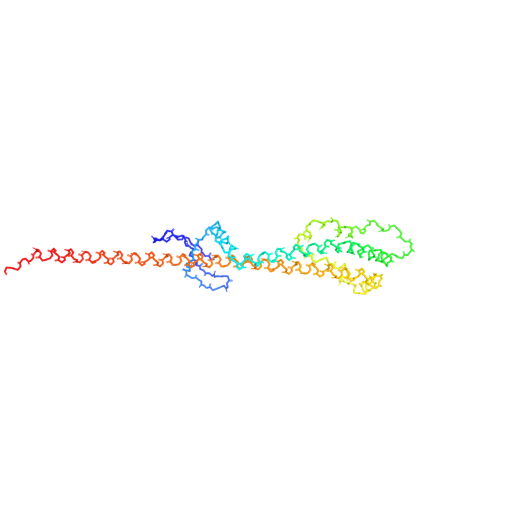00 94.06 173 LEU A C 1
ATOM 1442 O O . LEU A 1 173 ? 0.881 0.254 4.364 1.00 94.06 173 LEU A O 1
ATOM 1446 N N . GLU A 1 174 ? 0.473 0.319 2.166 1.00 92.31 174 GLU A N 1
ATOM 1447 C CA . GLU A 1 174 ? -0.913 0.780 2.308 1.00 92.31 174 GLU A CA 1
ATOM 1448 C C . GLU A 1 174 ? -1.808 -0.278 2.965 1.00 92.31 174 GLU A C 1
ATOM 1450 O O . GLU A 1 174 ? -2.614 0.051 3.838 1.00 92.31 174 GLU A O 1
ATOM 1455 N N . GLN A 1 175 ? -1.633 -1.551 2.600 1.00 94.12 175 GLN A N 1
ATOM 1456 C CA . GLN A 1 175 ? -2.324 -2.667 3.249 1.00 94.12 175 GLN A CA 1
ATOM 1457 C C . GLN A 1 175 ? -1.937 -2.785 4.727 1.00 94.12 175 GLN A C 1
ATOM 1459 O O . GLN A 1 175 ? -2.818 -2.889 5.576 1.00 94.12 175 GLN A O 1
ATOM 1464 N N . GLU A 1 176 ? -0.647 -2.684 5.046 1.00 95.19 176 GLU A N 1
ATOM 1465 C CA . GLU A 1 176 ? -0.141 -2.703 6.423 1.00 95.19 176 GLU A CA 1
ATOM 1466 C C . GLU A 1 176 ? -0.736 -1.556 7.259 1.00 95.19 176 GLU A C 1
ATOM 1468 O O . GLU A 1 176 ? -1.227 -1.778 8.367 1.00 95.19 176 GLU A O 1
ATOM 1473 N N . ILE A 1 177 ? -0.774 -0.334 6.713 1.00 95.06 177 ILE A N 1
ATOM 1474 C CA . ILE A 1 177 ? -1.389 0.831 7.370 1.00 95.06 177 ILE A CA 1
ATOM 1475 C C . ILE A 1 177 ? -2.879 0.584 7.645 1.00 95.06 177 ILE A C 1
ATOM 1477 O O . ILE A 1 177 ? -3.352 0.868 8.748 1.00 95.06 177 ILE A O 1
ATOM 1481 N N . ASN A 1 178 ? -3.611 0.040 6.669 1.00 94.62 178 ASN A N 1
ATOM 1482 C CA . ASN A 1 178 ? -5.030 -0.292 6.806 1.00 94.62 178 ASN A CA 1
ATOM 1483 C C . ASN A 1 178 ? -5.267 -1.343 7.903 1.00 94.62 178 ASN A C 1
ATOM 1485 O O . ASN A 1 178 ? -6.157 -1.185 8.746 1.00 94.62 178 ASN A O 1
ATOM 1489 N N . GLU A 1 179 ? -4.458 -2.403 7.924 1.00 94.75 179 GLU A N 1
ATOM 1490 C CA . GLU A 1 179 ? -4.550 -3.460 8.929 1.00 94.75 179 GLU A CA 1
ATOM 1491 C C . GLU A 1 179 ? -4.275 -2.928 10.336 1.00 94.75 179 GLU A C 1
ATOM 1493 O O . GLU A 1 179 ? -5.069 -3.183 11.245 1.00 94.75 179 GLU A O 1
ATOM 1498 N N . ILE A 1 180 ? -3.214 -2.134 10.513 1.00 95.19 180 ILE A N 1
ATOM 1499 C CA . ILE A 1 180 ? -2.878 -1.509 11.800 1.00 95.19 180 ILE A CA 1
ATOM 1500 C C . ILE A 1 180 ? -4.003 -0.575 12.251 1.00 95.19 180 ILE A C 1
ATOM 1502 O O . ILE A 1 180 ? -4.450 -0.661 13.396 1.00 95.19 180 ILE A O 1
ATOM 1506 N N . ALA A 1 181 ? -4.523 0.268 11.354 1.00 95.00 181 ALA A N 1
ATOM 1507 C CA . ALA A 1 181 ? -5.631 1.167 11.664 1.00 95.00 181 ALA A CA 1
ATOM 1508 C C . ALA A 1 181 ? -6.861 0.390 12.162 1.00 95.00 181 ALA A C 1
ATOM 1510 O O . ALA A 1 181 ? -7.407 0.692 13.225 1.00 95.00 181 ALA A O 1
ATOM 1511 N N . LYS A 1 182 ? -7.265 -0.672 11.454 1.00 93.75 182 LYS A N 1
ATOM 1512 C CA . LYS A 1 182 ? -8.388 -1.528 11.869 1.00 93.75 182 LYS A CA 1
ATOM 1513 C C . LYS A 1 182 ? -8.123 -2.237 13.195 1.00 93.75 182 LYS A C 1
ATOM 1515 O O . LYS A 1 182 ? -9.029 -2.327 14.025 1.00 93.75 182 LYS A O 1
ATOM 1520 N N . GLN A 1 183 ? -6.914 -2.753 13.411 1.00 94.50 183 GLN A N 1
ATOM 1521 C CA . GLN A 1 183 ? -6.544 -3.416 14.664 1.00 94.50 183 GLN A CA 1
ATOM 1522 C C . GLN A 1 183 ? -6.644 -2.463 15.858 1.00 94.50 183 GLN A C 1
ATOM 1524 O O . GLN A 1 183 ? -7.230 -2.829 16.877 1.00 94.50 183 GLN A O 1
ATOM 1529 N N . GLU A 1 184 ? -6.150 -1.235 15.727 1.00 93.81 184 GLU A N 1
ATOM 1530 C CA . GLU A 1 184 ? -6.215 -0.228 16.788 1.00 93.81 184 GLU A CA 1
ATOM 1531 C C . GLU A 1 184 ? -7.644 0.214 17.084 1.00 93.81 184 GLU A C 1
ATOM 1533 O O . GLU A 1 184 ? -8.034 0.286 18.251 1.00 93.81 184 GLU A O 1
ATOM 1538 N N . LEU A 1 185 ? -8.457 0.434 16.046 1.00 93.62 185 LEU A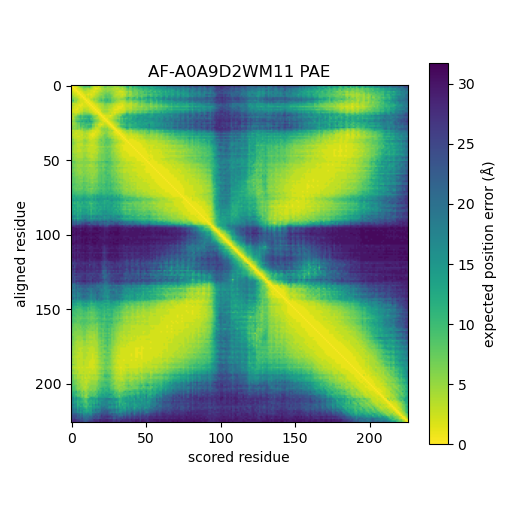 N 1
ATOM 1539 C CA . LEU A 1 185 ? -9.876 0.737 16.219 1.00 93.62 185 LEU A CA 1
ATOM 1540 C C . LEU A 1 185 ? -10.598 -0.390 16.962 1.00 93.62 185 LEU A C 1
ATOM 1542 O O . LEU A 1 185 ? -11.334 -0.138 17.921 1.00 93.62 185 LEU A O 1
ATOM 1546 N N . ASN A 1 186 ? -10.340 -1.642 16.577 1.00 92.19 186 ASN A N 1
ATOM 1547 C CA . ASN A 1 186 ? -10.884 -2.805 17.269 1.00 92.19 186 ASN A CA 1
ATOM 1548 C C . ASN A 1 186 ? -10.465 -2.809 18.746 1.00 92.19 186 ASN A C 1
ATOM 1550 O O . ASN A 1 186 ? -11.322 -2.909 19.626 1.00 92.19 186 ASN A O 1
ATOM 1554 N N . GLN A 1 187 ? -9.168 -2.666 19.035 1.00 91.94 187 GLN A N 1
ATOM 1555 C CA . GLN A 1 187 ? -8.643 -2.638 20.404 1.00 91.94 187 GLN A CA 1
ATOM 1556 C C . GLN A 1 187 ? -9.258 -1.510 21.236 1.00 91.94 187 GLN A C 1
ATOM 1558 O O . GLN A 1 187 ? -9.620 -1.733 22.397 1.00 91.94 187 GLN A O 1
ATOM 1563 N N . TYR A 1 188 ? -9.432 -0.327 20.646 1.00 90.75 188 TYR A N 1
ATOM 1564 C CA . TYR A 1 188 ? -10.086 0.805 21.288 1.00 90.75 188 TYR A CA 1
ATOM 1565 C C . TYR A 1 188 ? -11.546 0.488 21.629 1.00 90.75 188 TYR A C 1
ATOM 1567 O O . TYR A 1 188 ? -11.947 0.651 22.781 1.00 90.75 188 TYR A O 1
ATOM 1575 N N . ALA A 1 189 ? -12.328 -0.050 20.687 1.00 90.81 189 ALA A N 1
ATOM 1576 C CA . ALA A 1 189 ? -13.726 -0.409 20.933 1.00 90.81 189 ALA A CA 1
ATOM 1577 C C . ALA A 1 189 ? -13.881 -1.495 22.011 1.00 90.81 189 ALA A C 1
ATOM 1579 O O . ALA A 1 189 ? -14.742 -1.377 22.891 1.00 90.81 189 ALA A O 1
ATOM 1580 N N . TYR A 1 190 ? -13.026 -2.523 22.003 1.00 91.12 190 TYR A N 1
ATOM 1581 C CA . TYR A 1 190 ? -13.017 -3.543 23.056 1.00 91.12 190 TYR A CA 1
ATOM 1582 C C . TYR A 1 190 ? -12.640 -2.956 24.421 1.00 91.12 190 TYR A C 1
ATOM 1584 O O . TYR A 1 190 ? -13.272 -3.283 25.429 1.00 91.12 190 TYR A O 1
ATOM 1592 N N . SER A 1 191 ? -11.643 -2.073 24.468 1.00 89.06 191 SER A N 1
ATOM 1593 C CA . SER A 1 191 ? -11.211 -1.410 25.705 1.00 89.06 191 SER A CA 1
ATOM 1594 C C . SER A 1 191 ? -12.288 -0.473 26.251 1.00 89.06 191 SER A C 1
ATOM 1596 O O . SER A 1 191 ? -12.592 -0.516 27.442 1.00 89.06 191 SER A O 1
ATOM 1598 N N . ALA A 1 192 ? -12.945 0.296 25.380 1.00 88.00 192 ALA A N 1
ATOM 1599 C CA . ALA A 1 192 ? -14.065 1.161 25.736 1.00 88.00 192 ALA A CA 1
ATOM 1600 C C . ALA A 1 192 ? -15.243 0.356 26.305 1.00 88.00 192 ALA A C 1
ATOM 1602 O O . ALA A 1 192 ? -15.817 0.735 27.326 1.00 88.00 192 ALA A O 1
ATOM 1603 N N . ARG A 1 193 ? -15.577 -0.793 25.697 1.00 87.88 193 ARG A N 1
ATOM 1604 C CA . ARG A 1 193 ? -16.621 -1.699 26.206 1.00 87.88 193 ARG A CA 1
ATOM 1605 C C . ARG A 1 193 ? -16.269 -2.259 27.585 1.00 87.88 193 ARG A C 1
ATOM 1607 O O . ARG A 1 193 ? -17.124 -2.265 28.472 1.00 87.88 193 ARG A O 1
ATOM 1614 N N . LYS A 1 194 ? -15.016 -2.679 27.804 1.00 88.19 194 LYS A N 1
ATOM 1615 C CA . LYS A 1 194 ? -14.535 -3.126 29.125 1.00 88.19 194 LYS A CA 1
ATOM 1616 C C . LYS A 1 194 ? -14.644 -2.014 30.171 1.00 88.19 194 LYS A C 1
ATOM 1618 O O . LYS A 1 194 ? -15.200 -2.252 31.240 1.00 88.19 194 LYS A O 1
ATOM 1623 N N . GLY A 1 195 ? -14.185 -0.804 29.852 1.00 85.75 195 GLY A N 1
ATOM 1624 C CA . GLY A 1 195 ? -14.274 0.353 30.748 1.00 85.75 195 GLY A CA 1
ATOM 1625 C C . GLY A 1 195 ? -15.718 0.694 31.124 1.00 85.75 195 GLY A C 1
ATOM 1626 O O . GLY A 1 195 ? -16.034 0.828 32.306 1.00 85.75 195 GLY A O 1
ATOM 1627 N N . ALA A 1 196 ? -16.619 0.735 30.139 1.00 87.25 196 ALA A N 1
ATOM 1628 C CA . ALA A 1 196 ? -18.039 0.985 30.378 1.00 87.25 196 ALA A CA 1
ATOM 1629 C C . ALA A 1 196 ? -18.686 -0.115 31.240 1.00 87.25 196 ALA A C 1
ATOM 1631 O O . ALA A 1 196 ? -19.482 0.179 32.128 1.00 87.25 196 ALA A O 1
ATOM 1632 N N . THR A 1 197 ? -18.295 -1.375 31.033 1.00 86.62 197 THR A N 1
ATOM 1633 C CA . THR A 1 197 ? -18.757 -2.512 31.845 1.00 86.62 197 THR A CA 1
ATOM 1634 C C . THR A 1 197 ? -18.330 -2.362 33.309 1.00 86.62 197 THR A C 1
ATOM 1636 O O . THR A 1 197 ? -19.158 -2.503 34.206 1.00 86.62 197 THR A O 1
ATOM 1639 N N . ILE A 1 198 ? -17.063 -2.013 33.566 1.00 88.62 198 ILE A N 1
ATOM 1640 C CA . ILE A 1 198 ? -16.538 -1.792 34.925 1.00 88.62 198 ILE A CA 1
ATOM 1641 C C . ILE A 1 198 ? -17.259 -0.625 35.614 1.00 88.62 198 ILE A C 1
ATOM 1643 O O . ILE A 1 198 ? -17.630 -0.738 36.785 1.00 88.62 198 ILE A O 1
ATOM 1647 N N . ALA A 1 199 ? -17.495 0.477 34.895 1.00 87.44 199 ALA A N 1
ATOM 1648 C CA . ALA A 1 199 ? -18.223 1.629 35.424 1.00 87.44 199 ALA A CA 1
ATOM 1649 C C . ALA A 1 199 ? -19.659 1.251 35.822 1.00 87.44 199 ALA A C 1
ATOM 1651 O O . ALA A 1 199 ? -20.110 1.587 36.918 1.00 87.44 199 ALA A O 1
ATOM 1652 N N . TRP A 1 200 ? -20.348 0.481 34.977 1.00 87.12 200 TRP A N 1
ATOM 1653 C CA . TRP A 1 200 ? -21.686 -0.028 35.275 1.00 87.12 200 TRP A CA 1
ATOM 1654 C C . TRP A 1 200 ? -21.713 -0.950 36.494 1.00 87.12 200 TRP A C 1
ATOM 1656 O O . TRP A 1 200 ? -22.545 -0.760 37.380 1.00 87.12 200 TRP A O 1
ATOM 1666 N N . PHE A 1 201 ? -20.788 -1.908 36.594 1.00 87.75 201 PHE A N 1
ATOM 1667 C CA . PHE A 1 201 ? -20.700 -2.770 37.777 1.00 87.75 201 PHE A CA 1
ATOM 1668 C C . PHE A 1 201 ? -20.403 -1.977 39.054 1.00 87.75 201 PHE A C 1
ATOM 1670 O O . PHE A 1 201 ? -21.001 -2.252 40.094 1.00 87.75 201 PHE A O 1
ATOM 1677 N N . SER A 1 202 ? -19.547 -0.957 38.970 1.00 88.75 202 SER A N 1
ATOM 1678 C CA . SER A 1 202 ? -19.254 -0.063 40.098 1.00 88.75 202 SER A CA 1
ATOM 1679 C C . SER A 1 202 ? -20.501 0.699 40.559 1.00 88.75 202 SER A C 1
ATOM 1681 O O . SER A 1 202 ? -20.778 0.753 41.755 1.00 88.75 202 SER A O 1
ATOM 1683 N N . LEU A 1 203 ? -21.303 1.220 39.626 1.00 88.38 203 LEU A N 1
ATOM 1684 C CA . LEU A 1 203 ? -22.564 1.905 39.935 1.00 88.38 203 LEU A CA 1
ATOM 1685 C C . LEU A 1 203 ? -23.586 0.977 40.604 1.00 88.38 203 LEU A C 1
ATOM 1687 O O . LEU A 1 203 ? -24.237 1.367 41.578 1.00 88.38 203 LEU A O 1
ATOM 1691 N N . VAL A 1 204 ? -23.705 -0.261 40.118 1.00 88.62 204 VAL A N 1
ATOM 1692 C CA . VAL A 1 204 ? -24.577 -1.279 40.721 1.00 88.62 204 VAL A CA 1
ATOM 1693 C C . VAL A 1 204 ? -24.111 -1.607 42.143 1.00 88.62 204 VAL A C 1
ATOM 1695 O O . VAL A 1 204 ? -24.924 -1.605 43.065 1.00 88.62 204 VAL A O 1
ATOM 1698 N N . ALA A 1 205 ? -22.807 -1.806 42.353 1.00 88.88 205 ALA A N 1
ATOM 1699 C CA . ALA A 1 205 ? -22.240 -2.086 43.672 1.00 88.88 205 ALA A CA 1
ATOM 1700 C C . ALA A 1 205 ? -22.476 -0.941 44.675 1.00 88.88 205 ALA A C 1
ATOM 1702 O O . ALA A 1 205 ? -22.916 -1.189 45.799 1.00 88.88 205 ALA A O 1
ATOM 1703 N N . VAL A 1 206 ? -22.259 0.315 44.264 1.00 89.06 206 VAL A N 1
ATOM 1704 C CA . VAL A 1 206 ? -22.549 1.498 45.095 1.00 89.06 206 VAL A CA 1
ATOM 1705 C C . VAL A 1 206 ? -24.037 1.576 45.438 1.00 89.06 206 VAL A C 1
ATOM 1707 O O . VAL A 1 206 ? -24.388 1.819 46.592 1.00 89.06 206 VAL A O 1
ATOM 1710 N N . SER A 1 207 ? -24.918 1.296 44.476 1.00 87.19 207 SER A N 1
ATOM 1711 C CA . SER A 1 207 ? -26.369 1.287 44.703 1.00 87.19 207 SER A CA 1
ATOM 1712 C C . SER A 1 207 ? -26.786 0.225 45.728 1.00 87.19 207 SER A C 1
ATOM 1714 O O . SER A 1 207 ? -27.568 0.522 46.634 1.00 87.19 207 SER A O 1
ATOM 1716 N N . PHE A 1 208 ? -26.220 -0.986 45.653 1.00 84.00 208 PHE A N 1
ATOM 1717 C CA . PHE A 1 208 ? -26.447 -2.036 46.653 1.00 84.00 208 PHE A CA 1
ATOM 1718 C C . PHE A 1 208 ? -25.920 -1.651 48.041 1.00 84.00 208 PHE A C 1
ATOM 1720 O O . PHE A 1 208 ? -26.610 -1.880 49.035 1.00 84.00 208 PHE A O 1
ATOM 1727 N N . LEU A 1 209 ? -24.741 -1.025 48.127 1.00 85.88 209 LEU A N 1
ATOM 1728 C CA . LEU A 1 209 ? -24.183 -0.543 49.395 1.00 85.88 209 LEU A CA 1
ATOM 1729 C C . LEU A 1 209 ? -25.063 0.545 50.029 1.00 85.88 209 LEU A C 1
ATOM 1731 O O . LEU A 1 209 ? -25.404 0.449 51.209 1.00 85.88 209 LEU A O 1
ATOM 1735 N N . CYS A 1 210 ? -25.490 1.545 49.254 1.00 82.12 210 CYS A N 1
ATOM 1736 C CA . CYS A 1 210 ? -26.397 2.592 49.730 1.00 82.12 210 CYS A CA 1
ATOM 1737 C C . CYS A 1 210 ? -27.760 2.025 50.157 1.00 82.12 210 CYS A C 1
ATOM 1739 O O . CYS A 1 210 ? -28.267 2.397 51.217 1.00 82.12 210 CYS A O 1
ATOM 1741 N N . GLY A 1 211 ? -28.327 1.093 49.384 1.00 81.50 211 GLY A N 1
ATOM 1742 C CA . GLY A 1 211 ? -29.581 0.415 49.722 1.00 81.50 211 GLY A CA 1
ATOM 1743 C C . GLY A 1 211 ? -29.480 -0.410 51.008 1.00 81.50 211 GLY A C 1
ATOM 1744 O O . GLY A 1 211 ? -30.351 -0.316 51.872 1.00 81.50 211 GLY A O 1
ATOM 1745 N N . GLY A 1 212 ? -28.382 -1.150 51.188 1.00 79.81 212 GLY A N 1
ATOM 1746 C CA . GLY A 1 212 ? -28.111 -1.910 52.409 1.00 79.81 212 GLY A CA 1
ATOM 1747 C C . GLY A 1 212 ? -27.957 -1.018 53.644 1.00 79.81 212 GLY A C 1
ATOM 1748 O O . GLY A 1 212 ? -28.523 -1.315 54.697 1.00 79.81 212 GLY A O 1
ATOM 1749 N N . LEU A 1 213 ? -27.257 0.115 53.519 1.00 81.31 213 LEU A N 1
ATOM 1750 C CA . LEU A 1 213 ? -27.127 1.099 54.601 1.00 81.31 213 LEU A CA 1
ATOM 1751 C C . LEU A 1 213 ? -28.469 1.759 54.949 1.00 81.31 213 LEU A C 1
ATOM 1753 O O . LEU A 1 213 ? -28.782 1.927 56.131 1.00 81.31 213 LEU A O 1
ATOM 1757 N N . TYR A 1 214 ? -29.283 2.088 53.944 1.00 79.00 214 TYR A N 1
ATOM 1758 C CA . TYR A 1 214 ? -30.619 2.647 54.146 1.00 79.00 214 TYR A CA 1
ATOM 1759 C C . TYR A 1 214 ? -31.551 1.650 54.848 1.00 79.00 214 TYR A C 1
ATOM 1761 O O . TYR A 1 214 ? -32.202 2.000 55.836 1.00 79.00 214 TYR A O 1
ATOM 1769 N N . PHE A 1 215 ? -31.553 0.387 54.410 1.00 76.50 215 PHE A N 1
ATOM 1770 C CA . PHE A 1 215 ? -32.332 -0.684 55.034 1.00 76.50 215 PHE A CA 1
ATOM 1771 C C . PHE A 1 215 ? -31.887 -0.946 56.478 1.00 76.50 215 PHE A C 1
ATOM 1773 O O . PHE A 1 215 ? -32.726 -1.029 57.377 1.00 76.50 215 PHE A O 1
ATOM 1780 N N . LYS A 1 216 ? -30.569 -0.984 56.733 1.00 73.75 216 LYS A N 1
ATOM 1781 C CA . LYS A 1 216 ? -30.015 -1.118 58.087 1.00 73.75 216 LYS A CA 1
ATOM 1782 C C . LYS A 1 216 ? -30.520 0.003 58.995 1.00 73.75 216 LYS A C 1
ATOM 1784 O O . LYS A 1 216 ? -31.062 -0.304 60.051 1.00 73.75 216 LYS A O 1
ATOM 1789 N N . LYS A 1 217 ? -30.437 1.269 58.560 1.00 73.69 217 LYS A N 1
ATOM 1790 C CA . LYS A 1 217 ? -30.926 2.434 59.323 1.00 73.69 217 LYS A CA 1
ATOM 1791 C C . LYS A 1 217 ? -32.432 2.363 59.617 1.00 73.69 217 LYS A C 1
ATOM 1793 O O . LYS A 1 217 ? -32.852 2.688 60.723 1.00 73.69 217 LYS A O 1
ATOM 1798 N N . TYR A 1 218 ? -33.244 1.923 58.656 1.00 67.50 218 TYR A N 1
ATOM 1799 C CA . TYR A 1 218 ? -34.692 1.777 58.853 1.00 67.50 218 TYR A CA 1
ATOM 1800 C C . TYR A 1 218 ? -35.064 0.610 59.778 1.00 67.50 218 TYR A C 1
ATOM 1802 O O . TYR A 1 218 ? -36.010 0.722 60.557 1.00 67.50 218 TYR A O 1
ATOM 1810 N N . SER A 1 219 ? -34.317 -0.496 59.733 1.00 69.31 219 SER A N 1
ATOM 1811 C CA . SER A 1 219 ? -34.547 -1.647 60.616 1.00 69.31 219 SER A CA 1
ATOM 1812 C C . SER A 1 219 ? -34.230 -1.346 62.086 1.00 69.31 219 SER A C 1
ATOM 1814 O O . SER A 1 219 ? -34.974 -1.779 62.964 1.00 69.31 219 SER A O 1
ATOM 1816 N N . THR A 1 220 ? -33.196 -0.543 62.371 1.00 61.06 220 THR A N 1
ATOM 1817 C CA . THR A 1 220 ? -32.876 -0.103 63.741 1.00 61.06 220 THR A CA 1
ATOM 1818 C C . THR A 1 220 ? -33.888 0.894 64.298 1.00 61.06 220 THR A C 1
ATOM 1820 O O . THR A 1 220 ? -34.133 0.885 65.497 1.00 61.06 220 THR A O 1
ATOM 1823 N N . LEU A 1 221 ? -34.517 1.718 63.455 1.00 60.38 221 LEU A N 1
ATOM 1824 C CA . LEU A 1 221 ? -35.580 2.639 63.883 1.00 60.38 221 LEU A CA 1
ATOM 1825 C C . LEU A 1 221 ? -36.911 1.929 64.193 1.00 60.38 221 LEU A C 1
ATOM 1827 O O . LEU A 1 221 ? -37.682 2.429 65.005 1.00 60.38 221 LEU A O 1
ATOM 1831 N N . LYS A 1 222 ? -37.187 0.770 63.577 1.00 56.72 222 LYS A N 1
ATOM 1832 C CA . LYS A 1 222 ? -38.403 -0.027 63.843 1.00 56.72 222 LYS A 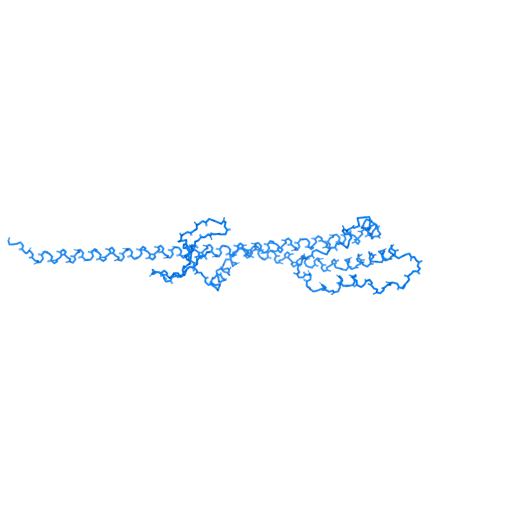CA 1
ATOM 1833 C C . LYS A 1 222 ? -38.299 -0.966 65.051 1.00 56.72 222 LYS A C 1
ATOM 1835 O O . LYS A 1 222 ? -39.334 -1.408 65.531 1.00 56.72 222 LYS A O 1
ATOM 1840 N N . ASN A 1 223 ? -37.093 -1.250 65.541 1.00 54.78 223 ASN A N 1
ATOM 1841 C CA . ASN A 1 223 ? -36.854 -2.020 66.766 1.00 54.78 223 ASN A CA 1
ATOM 1842 C C . ASN A 1 223 ? -36.043 -1.172 67.762 1.00 54.78 223 ASN A C 1
ATOM 1844 O O . ASN A 1 223 ? -34.847 -1.425 67.949 1.00 54.78 223 ASN A O 1
ATOM 1848 N N . PRO A 1 224 ? -36.648 -0.156 68.407 1.00 55.59 224 PRO A N 1
ATOM 1849 C CA . PRO A 1 224 ? -36.040 0.411 69.596 1.00 55.59 224 PRO A CA 1
ATOM 1850 C C . PRO A 1 224 ? -36.040 -0.697 70.651 1.00 55.59 224 PRO A C 1
ATOM 1852 O O . PRO A 1 224 ? -37.094 -1.117 71.121 1.00 55.59 224 PRO A O 1
ATOM 1855 N N . ARG A 1 225 ? -34.861 -1.241 70.962 1.00 58.94 225 ARG A N 1
ATOM 1856 C CA . ARG A 1 225 ? -34.701 -2.122 72.121 1.00 58.94 225 ARG A CA 1
ATOM 1857 C C . ARG A 1 225 ? -35.131 -1.319 73.353 1.00 58.94 225 ARG A C 1
ATOM 1859 O O . ARG A 1 225 ? -34.439 -0.368 73.710 1.00 58.94 225 ARG A O 1
ATOM 1866 N N . THR A 1 226 ? -36.296 -1.662 73.899 1.00 50.06 226 THR A N 1
ATOM 1867 C CA . THR A 1 226 ? -36.717 -1.344 75.270 1.00 50.06 226 THR A CA 1
ATOM 1868 C C . THR A 1 226 ? -35.755 -1.956 76.267 1.00 50.06 226 THR A C 1
ATOM 1870 O O . THR A 1 226 ? -35.340 -3.111 76.007 1.00 50.06 226 THR A O 1
#

Nearest PDB structures (foldseek):
  7p3r-assembly1_D  TM=5.039E-01  e=7.618E+00  Vibrio cholerae O1 biovar El Tor str. N16961
  8idc-assembly1_E  TM=3.625E-01  e=3.257E+00  Mycobacterium tuberculosis
  8otz-assembly1_DW  TM=3.164E-01  e=7.198E+00  Bos taurus

Foldseek 3Di:
DDWDWDQDPLQRFIWIFDADADPVRDGDHGDIFTDDDPVLLVVLLVVLCPDPVNVVLVVVLVVLLVVLLVLLVVLVVLVVVLLVLLVVVVCCVVDPPDDPPPPPPPPPSVCLVPVPPPPVSVVLDQSDDPQPPPVPSVVVSLVRDPPVSVVSVVVSRVSSVSNNVSVVVVVVSSVVSSVVSSVVVRVVVVVSSVVSVVVVVVVVVVVVVVVVVVVVVVVCVVDPPD

pLDDT: mean 76.18, std 18.7, range [32.5, 96.0]